Protein AF-A0A3D0DWK6-F1 (afdb_monomer_lite)

Radius of gyration: 46.33 Å; chains: 1; bounding box: 87×31×143 Å

pLDDT: mean 88.53, std 9.47, range [39.94, 98.12]

Sequence (223 aa):
MPRLQRYDFMMQVPVVVDGKTRYHLVLGIHVGILQRLVQRQQFPATWSVNVTDRNGRIAARSRDPGHYVGMLLREQTRRRLAATTRNFFFDSKTLEGVPVRTLASTVPNSQWRVLISIPNAEVRRVPLEAAALLAAMMALLLVLAVAVGRWFARRAVAPVEYLGRCADRLADGEEIPYRPYGLEEVDTVAWRMVEASKQIRRSKRELEHRVNEAILATEQAQG

Structure (mmCIF, N/CA/C/O backbone):
data_AF-A0A3D0DWK6-F1
#
_entry.id   AF-A0A3D0DWK6-F1
#
loop_
_atom_site.group_PDB
_atom_site.id
_atom_site.type_symbol
_atom_site.label_atom_id
_atom_site.label_alt_id
_atom_site.label_comp_id
_atom_site.label_asym_id
_atom_site.label_entity_id
_atom_site.label_seq_id
_atom_site.pdbx_PDB_ins_code
_atom_site.Cartn_x
_atom_site.Cartn_y
_atom_site.Cartn_z
_atom_site.occupancy
_atom_site.B_iso_or_equiv
_atom_site.auth_seq_id
_atom_site.auth_comp_id
_atom_site.auth_asym_id
_atom_site.auth_atom_id
_atom_site.pdbx_PDB_model_num
ATOM 1 N N . MET A 1 1 ? -2.588 6.248 -42.790 1.00 39.94 1 MET A N 1
ATOM 2 C CA . MET A 1 1 ? -2.225 5.080 -41.954 1.00 39.94 1 MET A CA 1
ATOM 3 C C . MET A 1 1 ? -1.232 5.563 -40.901 1.00 39.94 1 MET A C 1
ATOM 5 O O . MET A 1 1 ? -0.191 6.069 -41.312 1.00 39.94 1 MET A O 1
ATOM 9 N N . PRO A 1 2 ? -1.520 5.521 -39.588 1.00 45.25 2 PRO A N 1
ATOM 10 C CA . PRO A 1 2 ? -0.525 5.925 -38.600 1.00 45.25 2 PRO A CA 1
ATOM 11 C C . PRO A 1 2 ? 0.644 4.930 -38.637 1.00 45.25 2 PRO A C 1
ATOM 13 O O . PRO A 1 2 ? 0.430 3.719 -38.664 1.00 45.25 2 PRO A O 1
ATOM 16 N N . ARG A 1 3 ? 1.885 5.432 -38.688 1.00 48.03 3 ARG A N 1
ATOM 17 C CA . ARG A 1 3 ? 3.092 4.597 -38.591 1.00 48.03 3 ARG A CA 1
ATOM 18 C C . ARG A 1 3 ? 3.057 3.879 -37.242 1.00 48.03 3 ARG A C 1
ATOM 20 O O . ARG A 1 3 ? 3.238 4.521 -36.212 1.00 48.03 3 ARG A O 1
ATOM 27 N N . LEU A 1 4 ? 2.857 2.562 -37.251 1.00 57.31 4 LEU A N 1
ATOM 28 C CA . LEU A 1 4 ? 3.183 1.703 -36.114 1.00 57.31 4 LEU A CA 1
ATOM 29 C C . LEU A 1 4 ? 4.682 1.874 -35.844 1.00 57.31 4 LEU A C 1
ATOM 31 O O . LEU A 1 4 ? 5.516 1.322 -36.560 1.00 57.31 4 LEU A O 1
ATOM 35 N N . GLN A 1 5 ? 5.030 2.720 -34.873 1.00 68.50 5 GLN A N 1
ATOM 36 C CA . GLN A 1 5 ? 6.413 2.876 -34.443 1.00 68.50 5 GLN A CA 1
ATOM 37 C C . GLN A 1 5 ? 6.862 1.559 -33.824 1.00 68.50 5 GLN A C 1
ATOM 39 O O . GLN A 1 5 ? 6.373 1.136 -32.777 1.00 68.50 5 GLN A O 1
ATOM 44 N N . ARG A 1 6 ? 7.780 0.894 -34.520 1.00 80.12 6 ARG A N 1
ATOM 45 C CA . ARG A 1 6 ? 8.422 -0.323 -34.052 1.00 80.12 6 ARG A CA 1
ATOM 46 C C . ARG A 1 6 ? 9.626 0.068 -33.206 1.00 80.12 6 ARG A C 1
ATOM 48 O O . ARG A 1 6 ? 10.498 0.796 -33.672 1.00 80.12 6 ARG A O 1
ATOM 55 N N . TYR A 1 7 ? 9.645 -0.404 -31.967 1.00 88.25 7 TYR A N 1
ATOM 56 C CA . TYR A 1 7 ? 10.760 -0.199 -31.055 1.00 88.25 7 TYR A CA 1
ATOM 57 C C . TYR A 1 7 ? 11.560 -1.492 -30.950 1.00 88.25 7 TYR A C 1
ATOM 59 O O . TYR A 1 7 ? 11.020 -2.555 -30.634 1.00 88.25 7 TYR A O 1
ATOM 67 N N . ASP A 1 8 ? 12.858 -1.386 -31.185 1.00 91.31 8 ASP A N 1
ATOM 68 C CA . ASP A 1 8 ? 13.805 -2.480 -31.043 1.00 91.31 8 ASP A CA 1
ATOM 69 C C . ASP A 1 8 ? 14.923 -2.036 -30.087 1.00 91.31 8 ASP A C 1
ATOM 71 O O . ASP A 1 8 ? 15.235 -0.848 -29.975 1.00 91.31 8 ASP A O 1
ATOM 75 N N . PHE A 1 9 ? 15.521 -2.987 -29.378 1.00 91.00 9 PHE A N 1
ATOM 76 C CA . PHE A 1 9 ? 16.763 -2.778 -28.641 1.00 91.00 9 PHE A CA 1
ATOM 77 C C . PHE A 1 9 ? 17.856 -3.655 -29.244 1.00 91.00 9 PHE A C 1
ATOM 79 O O . PHE A 1 9 ? 17.583 -4.736 -29.764 1.00 91.00 9 PHE A O 1
ATOM 86 N N . MET A 1 10 ? 19.097 -3.183 -29.196 1.00 91.25 10 MET A N 1
ATOM 87 C CA . MET A 1 10 ? 20.233 -3.894 -29.776 1.00 91.25 10 MET A CA 1
ATOM 88 C C . MET A 1 10 ? 21.056 -4.559 -28.680 1.00 91.25 10 MET A C 1
ATOM 90 O O . MET A 1 10 ? 21.359 -3.949 -27.653 1.00 91.25 10 MET A O 1
ATOM 94 N N . MET A 1 11 ? 21.435 -5.808 -28.920 1.00 89.25 11 MET A N 1
ATOM 95 C CA . MET A 1 11 ? 22.443 -6.523 -28.153 1.00 89.25 11 MET A CA 1
ATOM 96 C C . MET A 1 11 ? 23.698 -6.636 -29.012 1.00 89.25 11 MET A C 1
ATOM 98 O O . MET A 1 11 ? 23.629 -7.109 -30.143 1.00 89.25 11 MET A O 1
ATOM 102 N N . GLN A 1 12 ? 24.835 -6.194 -28.481 1.00 91.31 12 GLN A N 1
ATOM 103 C CA . GLN A 1 12 ? 26.119 -6.247 -29.169 1.00 91.31 12 GLN A CA 1
ATOM 104 C C . GLN A 1 12 ? 27.072 -7.150 -28.394 1.00 91.31 12 GLN A C 1
ATOM 106 O O . GLN A 1 12 ? 27.294 -6.942 -27.202 1.00 91.31 12 GLN A O 1
ATOM 111 N N . VAL A 1 13 ? 27.643 -8.136 -29.079 1.00 91.06 13 VAL A N 1
ATOM 112 C CA . VAL A 1 13 ? 28.602 -9.084 -28.512 1.00 91.06 13 VAL A CA 1
ATOM 113 C C . VAL A 1 13 ? 29.927 -8.938 -29.264 1.00 91.06 13 VAL A C 1
ATOM 115 O O . VAL A 1 13 ? 29.942 -9.069 -30.491 1.00 91.06 13 VAL A O 1
ATOM 118 N N . PRO A 1 14 ? 31.043 -8.615 -28.586 1.00 93.38 14 PRO A N 1
ATOM 119 C CA . PRO A 1 14 ? 32.351 -8.591 -29.229 1.00 93.38 14 PRO A CA 1
ATOM 120 C C . PRO A 1 14 ? 32.782 -10.012 -29.610 1.00 93.38 14 PRO A C 1
ATOM 122 O O . PRO A 1 14 ? 32.659 -10.939 -28.812 1.00 93.38 14 PRO A O 1
ATOM 125 N N . VAL A 1 15 ? 33.311 -10.174 -30.822 1.00 94.19 15 VAL A N 1
ATOM 126 C CA . VAL A 1 15 ? 33.899 -11.431 -31.295 1.00 94.19 15 VAL A CA 1
ATOM 127 C C . VAL A 1 15 ? 35.414 -11.296 -31.232 1.00 94.19 15 VAL A C 1
ATOM 129 O O . VAL A 1 15 ? 36.018 -10.475 -31.935 1.00 94.19 15 VAL A O 1
ATOM 132 N N . VAL A 1 16 ? 36.017 -12.095 -30.356 1.00 94.56 16 VAL A N 1
ATOM 133 C CA . VAL A 1 16 ? 37.461 -12.120 -30.118 1.00 94.56 16 VAL A CA 1
ATOM 134 C C . VAL A 1 16 ? 38.086 -13.211 -30.983 1.00 94.56 16 VAL A C 1
ATOM 136 O O . VAL A 1 16 ? 37.687 -14.368 -30.897 1.00 94.56 16 VAL A O 1
ATOM 139 N N . VAL A 1 17 ? 39.070 -12.840 -31.804 1.00 93.75 17 VAL A N 1
ATOM 140 C CA . VAL A 1 17 ? 39.875 -13.757 -32.625 1.00 93.75 17 VAL A CA 1
ATOM 141 C C . VAL A 1 17 ? 41.343 -13.468 -32.325 1.00 93.75 17 VAL A C 1
ATOM 143 O O . VAL A 1 17 ? 41.752 -12.307 -32.326 1.00 93.75 17 VAL A O 1
ATOM 146 N N . ASP A 1 18 ? 42.124 -14.501 -32.009 1.00 93.19 18 ASP A N 1
ATOM 147 C CA . ASP A 1 18 ? 43.538 -14.380 -31.610 1.00 93.19 18 ASP A CA 1
ATOM 148 C C . ASP A 1 18 ? 43.760 -13.424 -30.416 1.00 93.19 18 ASP A C 1
ATOM 150 O O . ASP A 1 18 ? 44.705 -12.636 -30.384 1.00 93.19 18 ASP A O 1
ATOM 154 N N . GLY A 1 19 ? 42.835 -13.421 -29.449 1.00 93.31 19 GLY A N 1
ATOM 155 C CA . GLY A 1 19 ? 42.893 -12.538 -28.275 1.00 93.31 19 GLY A CA 1
ATOM 156 C C . GLY A 1 19 ? 42.587 -11.058 -28.554 1.00 93.31 19 GLY A C 1
ATOM 157 O O . GLY A 1 19 ? 42.662 -10.244 -27.636 1.00 93.31 19 GLY A O 1
ATOM 158 N N . LYS A 1 20 ? 42.210 -10.688 -29.787 1.00 93.94 20 LYS A N 1
ATOM 159 C CA . LYS A 1 20 ? 41.845 -9.314 -30.170 1.00 93.94 20 LYS A CA 1
ATOM 160 C C . LYS A 1 20 ? 40.384 -9.236 -30.612 1.00 93.94 20 LYS A C 1
ATOM 162 O O . LYS A 1 20 ? 39.909 -10.079 -31.371 1.00 93.94 20 LYS A O 1
ATOM 167 N N . THR A 1 21 ? 39.661 -8.206 -30.172 1.00 92.81 21 THR A N 1
ATOM 168 C CA . THR A 1 21 ? 38.306 -7.923 -30.676 1.00 92.81 21 THR A CA 1
ATOM 169 C C . THR A 1 21 ? 38.404 -7.502 -32.137 1.00 92.81 21 THR A C 1
ATOM 171 O O . THR A 1 21 ? 38.902 -6.418 -32.432 1.00 92.81 21 THR A O 1
ATOM 174 N N . ARG A 1 22 ? 37.958 -8.368 -33.051 1.00 92.44 22 ARG A N 1
ATOM 175 C CA . ARG A 1 22 ? 38.048 -8.129 -34.501 1.00 92.44 22 ARG A CA 1
ATOM 176 C C . ARG A 1 22 ? 36.695 -7.764 -35.112 1.00 92.44 22 ARG A C 1
ATOM 178 O O . ARG A 1 22 ? 36.655 -7.033 -36.095 1.00 92.44 22 ARG A O 1
ATOM 185 N N . TYR A 1 23 ? 35.597 -8.222 -34.506 1.00 94.25 23 TYR A N 1
ATOM 186 C CA . TYR A 1 23 ? 34.239 -7.964 -34.986 1.00 94.25 23 TYR A CA 1
ATOM 187 C C . TYR A 1 23 ? 33.262 -7.719 -33.835 1.00 94.25 23 TYR A C 1
ATOM 189 O O . TYR A 1 23 ? 33.541 -8.016 -32.672 1.00 94.25 23 TYR A O 1
ATOM 197 N N . HIS A 1 24 ? 32.075 -7.232 -34.187 1.00 93.06 24 HIS A N 1
ATOM 198 C CA . HIS A 1 24 ? 30.928 -7.164 -33.295 1.00 93.06 24 HIS A CA 1
ATOM 199 C C . HIS A 1 24 ? 29.734 -7.857 -33.939 1.00 93.06 24 HIS A C 1
ATOM 201 O O . HIS A 1 24 ? 29.344 -7.517 -35.054 1.00 93.06 24 HIS A O 1
ATOM 207 N N . LEU A 1 25 ? 29.136 -8.800 -33.218 1.00 92.88 25 LEU A N 1
ATOM 208 C CA . LEU A 1 25 ? 27.843 -9.359 -33.575 1.00 92.88 25 LEU A CA 1
ATOM 209 C C . LEU A 1 25 ? 26.756 -8.464 -32.983 1.00 92.88 25 LEU A C 1
ATOM 211 O O . LEU A 1 25 ? 26.748 -8.223 -31.776 1.00 92.88 25 LEU A O 1
ATOM 215 N N . VAL A 1 26 ? 25.849 -7.971 -33.823 1.00 93.06 26 VAL A N 1
ATOM 216 C CA . VAL A 1 26 ? 24.730 -7.124 -33.398 1.00 93.06 26 VAL A CA 1
ATOM 217 C C . VAL A 1 26 ? 23.424 -7.850 -33.677 1.00 93.06 26 VAL A C 1
ATOM 219 O O . VAL A 1 26 ? 23.156 -8.251 -34.806 1.00 93.06 26 VAL A O 1
ATOM 222 N N . LEU A 1 27 ? 22.598 -7.991 -32.645 1.00 92.31 27 LEU A N 1
ATOM 223 C CA . LEU A 1 27 ? 21.261 -8.559 -32.730 1.00 92.31 27 LEU A CA 1
ATOM 224 C C . LEU A 1 27 ? 20.232 -7.495 -32.342 1.00 92.31 27 LEU A C 1
ATOM 226 O O . LEU A 1 27 ? 20.222 -7.015 -31.208 1.00 92.31 27 LEU A O 1
ATOM 230 N N . GLY A 1 28 ? 19.355 -7.137 -33.279 1.00 91.12 28 GLY A N 1
ATOM 231 C CA . GLY A 1 28 ? 18.188 -6.297 -33.012 1.00 91.12 28 GLY A CA 1
ATOM 232 C C . GLY A 1 28 ? 17.020 -7.140 -32.505 1.00 91.12 28 GLY A C 1
ATOM 233 O O . GLY A 1 28 ? 16.598 -8.083 -33.172 1.00 91.12 28 GLY A O 1
ATOM 234 N N . ILE A 1 29 ? 16.491 -6.808 -31.330 1.00 92.31 29 ILE A N 1
ATOM 235 C CA . ILE A 1 29 ? 15.402 -7.538 -30.677 1.00 92.31 29 ILE A CA 1
ATOM 236 C C . ILE A 1 29 ? 14.206 -6.605 -30.496 1.00 92.31 29 ILE A C 1
ATOM 238 O O . ILE A 1 29 ? 14.320 -5.519 -29.930 1.00 92.31 29 ILE A O 1
ATOM 242 N N . HIS A 1 30 ? 13.030 -7.061 -30.920 1.00 91.94 30 HIS A N 1
ATOM 243 C CA . HIS A 1 30 ? 11.793 -6.302 -30.769 1.00 91.94 30 HIS A CA 1
ATOM 244 C C . HIS A 1 30 ? 11.348 -6.215 -29.306 1.00 91.94 30 HIS A C 1
ATOM 246 O O . HIS A 1 30 ? 11.219 -7.243 -28.631 1.00 91.94 30 HIS A O 1
ATOM 252 N N . VAL A 1 31 ? 11.009 -5.009 -28.826 1.00 91.19 31 VAL A N 1
ATOM 253 C CA . VAL A 1 31 ? 10.598 -4.797 -27.420 1.00 91.19 31 VAL A CA 1
ATOM 254 C C . VAL A 1 31 ? 9.333 -5.570 -27.038 1.00 91.19 31 VAL A C 1
ATOM 256 O O . VAL A 1 31 ? 9.098 -5.846 -25.863 1.00 91.19 31 VAL A O 1
ATOM 259 N N . GLY A 1 32 ? 8.542 -6.007 -28.022 1.00 91.12 32 GLY A N 1
ATOM 260 C CA . GLY A 1 32 ? 7.364 -6.846 -27.800 1.00 91.12 32 GLY A CA 1
ATOM 261 C C . GLY A 1 32 ? 7.653 -8.152 -27.048 1.00 91.12 32 GLY A C 1
ATOM 262 O O . GLY A 1 32 ? 6.743 -8.700 -26.428 1.00 91.12 32 GLY A O 1
ATOM 263 N N . ILE A 1 33 ? 8.901 -8.643 -27.035 1.00 92.31 33 ILE A N 1
ATOM 264 C CA . ILE A 1 33 ? 9.281 -9.778 -26.179 1.00 92.31 33 ILE A CA 1
ATOM 265 C C . ILE A 1 33 ? 9.138 -9.445 -24.686 1.00 92.31 33 ILE A C 1
ATOM 267 O O . ILE A 1 33 ? 8.613 -10.252 -23.921 1.00 92.31 33 ILE A O 1
ATOM 271 N N . LEU A 1 34 ? 9.518 -8.228 -24.291 1.00 93.31 34 LEU A N 1
ATOM 272 C CA . LEU A 1 34 ? 9.404 -7.731 -22.922 1.00 93.31 34 LEU A CA 1
ATOM 273 C C . LEU A 1 34 ? 7.954 -7.408 -22.577 1.00 93.31 34 LEU A C 1
ATOM 275 O O . LEU A 1 34 ? 7.510 -7.682 -21.467 1.00 93.31 34 LEU A O 1
ATOM 279 N N . GLN A 1 35 ? 7.193 -6.893 -23.544 1.00 94.00 35 GLN A N 1
ATOM 280 C CA . GLN A 1 35 ? 5.766 -6.638 -23.368 1.00 94.00 35 GLN A CA 1
ATOM 281 C C . GLN A 1 35 ? 5.007 -7.917 -22.989 1.00 94.00 35 GLN A C 1
ATOM 283 O O . GLN A 1 35 ? 4.231 -7.911 -22.034 1.00 94.00 35 GLN A O 1
ATOM 288 N N . ARG A 1 36 ? 5.290 -9.034 -23.674 1.00 92.75 36 ARG A N 1
ATOM 289 C CA . ARG A 1 36 ? 4.712 -10.345 -23.333 1.00 92.75 36 ARG A CA 1
ATOM 290 C C . ARG A 1 36 ? 5.122 -10.814 -21.939 1.00 92.75 36 ARG A C 1
ATOM 292 O O . 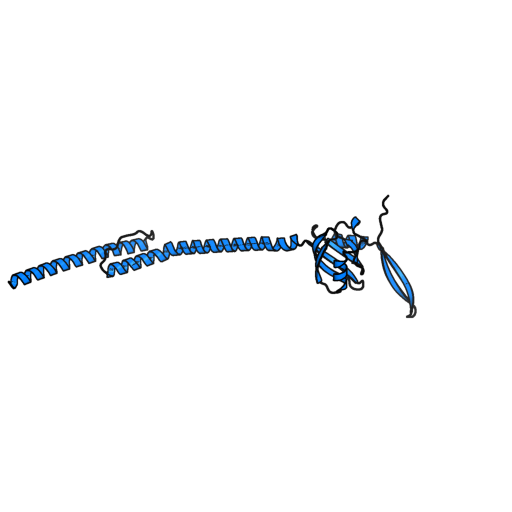ARG A 1 36 ? 4.298 -11.385 -21.233 1.00 92.75 36 ARG A O 1
ATOM 299 N N . LEU A 1 37 ? 6.370 -10.572 -21.535 1.00 92.06 37 LEU A N 1
ATOM 300 C CA . LEU A 1 37 ? 6.840 -10.924 -20.194 1.00 92.06 37 LEU A CA 1
ATOM 301 C C . LEU A 1 37 ? 6.070 -10.155 -19.115 1.00 92.06 37 LEU A C 1
ATOM 303 O O . LEU A 1 37 ? 5.602 -10.768 -18.161 1.00 92.06 37 LEU A O 1
ATOM 307 N N . VAL A 1 38 ? 5.895 -8.841 -19.290 1.00 93.19 38 VAL A N 1
ATOM 308 C CA . VAL A 1 38 ? 5.138 -7.993 -18.355 1.00 93.19 38 VAL A CA 1
ATOM 309 C C . VAL A 1 38 ? 3.672 -8.425 -18.278 1.00 93.19 38 VAL A C 1
ATOM 311 O O . VAL A 1 38 ? 3.122 -8.515 -17.185 1.00 93.19 38 VAL A O 1
ATOM 314 N N . GLN A 1 39 ? 3.046 -8.749 -19.413 1.00 91.06 39 GLN A N 1
ATOM 315 C CA . GLN A 1 39 ? 1.648 -9.199 -19.460 1.00 91.06 39 GLN A CA 1
ATOM 316 C C . GLN A 1 39 ? 1.419 -10.544 -18.755 1.00 91.06 39 GLN A C 1
ATOM 318 O O . GLN A 1 39 ? 0.365 -10.750 -18.160 1.00 91.06 39 GLN A O 1
ATOM 323 N N . ARG A 1 40 ? 2.406 -11.449 -18.774 1.00 93.12 40 ARG A N 1
ATOM 324 C CA . ARG A 1 40 ? 2.311 -12.766 -18.121 1.00 93.12 40 ARG A CA 1
ATOM 325 C C . ARG A 1 40 ? 2.325 -12.714 -16.595 1.00 93.12 40 ARG A C 1
ATOM 327 O O . ARG A 1 40 ? 1.908 -13.683 -15.980 1.00 93.12 40 ARG A O 1
ATOM 334 N N . GLN A 1 41 ? 2.791 -11.622 -15.990 1.00 89.00 41 GLN A N 1
ATOM 335 C CA . GLN A 1 41 ? 2.882 -11.517 -14.529 1.00 89.00 41 GLN A CA 1
ATOM 336 C C . GLN A 1 41 ? 1.522 -11.313 -13.840 1.00 89.00 41 GLN A C 1
ATOM 338 O O . GLN A 1 41 ? 1.457 -11.417 -12.623 1.00 89.00 41 GLN A O 1
ATOM 343 N N . GLN A 1 42 ? 0.453 -11.015 -14.596 1.00 86.69 42 GLN A N 1
ATOM 344 C CA . GLN A 1 42 ? -0.924 -10.895 -14.085 1.00 86.69 42 GLN A CA 1
ATOM 345 C C . GLN A 1 42 ? -1.064 -10.016 -12.824 1.00 86.69 42 GLN A C 1
ATOM 347 O O . GLN A 1 42 ? -1.799 -10.339 -11.895 1.00 86.69 42 GLN A O 1
ATOM 352 N N . PHE A 1 43 ? -0.364 -8.878 -12.788 1.00 88.94 43 PHE A N 1
ATOM 353 C CA . PHE A 1 43 ? -0.548 -7.895 -11.719 1.00 88.94 43 PHE A CA 1
ATOM 354 C C . PHE A 1 43 ? -1.984 -7.345 -11.704 1.00 88.94 43 PHE A C 1
ATOM 356 O O . PHE A 1 43 ? -2.620 -7.290 -12.764 1.00 88.94 43 PHE A O 1
ATOM 363 N N . PRO A 1 44 ? -2.480 -6.873 -10.543 1.00 90.44 44 PRO A N 1
ATOM 364 C CA . PRO A 1 44 ? -3.761 -6.180 -10.469 1.00 90.44 44 PRO A CA 1
ATOM 365 C C . PRO A 1 44 ? -3.863 -5.069 -11.522 1.00 90.44 44 PRO A C 1
ATOM 367 O O . PRO A 1 44 ? -2.900 -4.340 -11.760 1.00 90.44 44 PRO A O 1
ATOM 370 N N . ALA A 1 45 ? -5.037 -4.903 -12.139 1.00 87.88 45 ALA A N 1
ATOM 371 C CA . ALA A 1 45 ? -5.246 -3.918 -13.211 1.00 87.88 45 ALA A CA 1
ATOM 372 C C . ALA A 1 45 ? -5.030 -2.456 -12.758 1.00 87.88 45 ALA A C 1
ATOM 374 O O . ALA A 1 45 ? -4.825 -1.553 -13.575 1.00 87.88 45 ALA A O 1
ATOM 375 N N . THR A 1 46 ? -5.085 -2.226 -11.445 1.00 89.44 46 THR A N 1
ATOM 376 C CA . THR A 1 46 ? -4.795 -0.958 -10.770 1.00 89.44 46 THR A CA 1
ATOM 377 C C . THR A 1 46 ? -3.295 -0.650 -10.714 1.00 89.44 46 THR A C 1
ATOM 379 O O . THR A 1 46 ? -2.920 0.516 -10.584 1.00 89.44 46 THR A O 1
ATOM 382 N N . TRP A 1 47 ? -2.424 -1.654 -10.850 1.00 93.06 47 TRP A N 1
ATOM 383 C CA . TRP A 1 47 ? -0.972 -1.504 -10.776 1.00 93.06 47 TRP A CA 1
ATOM 384 C C . TRP A 1 47 ? -0.378 -1.185 -12.150 1.00 93.06 47 TRP A C 1
ATOM 386 O O . TRP A 1 47 ? -0.825 -1.669 -13.192 1.00 93.06 47 TRP A O 1
ATOM 396 N N . SER A 1 48 ? 0.694 -0.394 -12.165 1.00 93.81 48 SER A N 1
ATOM 397 C CA . SER A 1 48 ? 1.474 -0.138 -13.380 1.00 93.81 48 SER A CA 1
ATOM 398 C C . SER A 1 48 ? 2.871 -0.719 -13.240 1.00 93.81 48 SER A C 1
ATOM 400 O O . SER A 1 48 ? 3.629 -0.333 -12.353 1.00 93.81 48 SER A O 1
ATOM 402 N N . VAL A 1 49 ? 3.231 -1.614 -14.156 1.00 96.31 49 VAL A N 1
ATOM 403 C CA . VAL A 1 49 ? 4.579 -2.165 -14.275 1.00 96.31 49 VAL A CA 1
ATOM 404 C C . VAL A 1 49 ? 5.236 -1.596 -15.515 1.00 96.31 49 VAL A C 1
ATOM 406 O O . VAL A 1 49 ? 4.634 -1.600 -16.586 1.00 96.31 49 VAL A O 1
ATOM 409 N N . ASN A 1 50 ? 6.461 -1.101 -15.374 1.00 96.25 50 ASN A N 1
ATOM 410 C CA . ASN A 1 50 ? 7.253 -0.549 -16.466 1.00 96.25 50 ASN A CA 1
ATOM 411 C C . ASN A 1 50 ? 8.626 -1.217 -16.489 1.00 96.25 50 ASN A C 1
ATOM 413 O O . ASN A 1 50 ? 9.268 -1.349 -15.451 1.00 96.25 50 ASN A O 1
ATOM 417 N N . VAL A 1 51 ? 9.098 -1.570 -17.679 1.00 96.88 51 VAL A N 1
ATOM 418 C CA . VAL A 1 51 ? 10.500 -1.901 -17.938 1.00 96.88 51 VAL A CA 1
ATOM 419 C C . VAL A 1 51 ? 11.086 -0.747 -18.729 1.00 96.88 51 VAL A C 1
ATOM 421 O O . VAL A 1 51 ? 10.524 -0.369 -19.760 1.00 96.88 51 VAL A O 1
ATOM 424 N N . THR A 1 52 ? 12.190 -0.175 -18.262 1.00 97.19 52 THR A N 1
ATOM 425 C CA . THR A 1 52 ? 12.844 0.953 -18.928 1.00 97.19 52 THR A CA 1
ATOM 426 C C . THR A 1 52 ? 14.305 0.680 -19.212 1.00 97.19 52 THR A C 1
ATOM 428 O O . THR A 1 52 ? 14.970 -0.031 -18.459 1.00 97.19 52 THR A O 1
ATOM 431 N N . ASP A 1 53 ? 14.822 1.318 -20.257 1.00 95.00 53 ASP A N 1
ATOM 432 C CA . ASP A 1 53 ? 16.259 1.382 -20.493 1.00 95.00 53 ASP A CA 1
ATOM 433 C C . ASP A 1 53 ? 16.981 2.213 -19.408 1.00 95.00 53 ASP A C 1
ATOM 435 O O . ASP A 1 53 ? 16.365 2.766 -18.485 1.00 95.00 53 ASP A O 1
ATOM 439 N N . ARG A 1 54 ? 18.307 2.329 -19.541 1.00 92.62 54 ARG A N 1
ATOM 440 C CA . ARG A 1 54 ? 19.168 3.103 -18.627 1.00 92.62 54 ARG A CA 1
ATOM 441 C C . ARG A 1 54 ? 18.856 4.607 -18.579 1.00 92.62 54 ARG A C 1
ATOM 443 O O . ARG A 1 54 ? 19.204 5.265 -17.607 1.00 92.62 54 ARG A O 1
ATOM 450 N N . ASN A 1 55 ? 18.194 5.145 -19.604 1.00 93.75 55 ASN A N 1
ATOM 451 C CA . ASN A 1 55 ? 17.823 6.558 -19.716 1.00 93.75 55 ASN A CA 1
ATOM 452 C C . ASN A 1 55 ? 16.394 6.828 -19.211 1.00 93.75 55 ASN A C 1
ATOM 454 O O . ASN A 1 55 ? 15.931 7.974 -19.204 1.00 93.75 55 ASN A O 1
ATOM 458 N N . GLY A 1 56 ? 15.682 5.779 -18.788 1.00 95.62 56 GLY A N 1
ATOM 459 C CA . GLY A 1 56 ? 14.294 5.853 -18.359 1.00 95.62 56 GLY A CA 1
ATOM 460 C C . GLY A 1 56 ? 13.300 5.908 -19.517 1.00 95.62 56 GLY A C 1
ATOM 461 O O . GLY A 1 56 ? 12.194 6.411 -19.320 1.00 95.62 56 GLY A O 1
ATOM 462 N N . ARG A 1 57 ? 13.662 5.430 -20.715 1.00 96.50 57 ARG A N 1
ATOM 463 C CA . ARG A 1 57 ? 12.718 5.232 -21.823 1.00 96.50 57 ARG A CA 1
ATOM 464 C C . ARG A 1 57 ? 11.996 3.902 -21.649 1.00 96.50 57 ARG A C 1
ATOM 466 O O . ARG A 1 57 ? 12.623 2.876 -21.400 1.00 96.50 57 ARG A O 1
ATOM 473 N N . ILE A 1 58 ? 10.675 3.919 -21.768 1.00 97.00 58 ILE A N 1
ATOM 474 C CA . ILE A 1 58 ? 9.821 2.753 -21.544 1.00 97.00 58 ILE A CA 1
ATOM 475 C C . ILE A 1 58 ? 9.987 1.766 -22.699 1.00 97.00 58 ILE A C 1
ATOM 477 O O . ILE A 1 58 ? 9.646 2.075 -23.837 1.00 97.00 58 ILE A O 1
ATOM 481 N N . ALA A 1 59 ? 10.476 0.569 -22.391 1.00 96.19 59 ALA A N 1
ATOM 482 C CA . ALA A 1 59 ? 10.582 -0.546 -23.326 1.00 96.19 59 ALA A CA 1
ATOM 483 C C . ALA A 1 59 ? 9.339 -1.450 -23.279 1.00 96.19 59 ALA A C 1
ATOM 485 O O . ALA A 1 59 ? 8.908 -1.961 -24.306 1.00 96.19 59 ALA A O 1
ATOM 486 N N . ALA A 1 60 ? 8.741 -1.631 -22.099 1.00 95.69 60 ALA A N 1
ATOM 487 C CA . ALA A 1 60 ? 7.499 -2.383 -21.926 1.00 95.69 60 ALA A CA 1
ATOM 488 C C . ALA A 1 60 ? 6.681 -1.827 -20.762 1.00 95.69 60 ALA A C 1
ATOM 490 O O . ALA A 1 60 ? 7.243 -1.285 -19.805 1.00 95.69 60 ALA A O 1
ATOM 491 N N . ARG A 1 61 ? 5.356 -1.977 -20.829 1.00 94.31 61 ARG A N 1
ATOM 492 C CA . ARG A 1 61 ? 4.444 -1.455 -19.808 1.00 94.31 61 ARG A CA 1
ATOM 493 C C . ARG A 1 61 ? 3.177 -2.295 -19.690 1.00 94.31 61 ARG A C 1
ATOM 495 O O . ARG A 1 61 ? 2.603 -2.680 -20.700 1.00 94.31 61 ARG A O 1
ATOM 502 N N . SER A 1 62 ? 2.698 -2.549 -18.474 1.00 94.00 62 SER A N 1
ATOM 503 C CA . SER A 1 62 ? 1.470 -3.335 -18.265 1.00 94.00 62 SER A CA 1
ATOM 504 C C . SER A 1 62 ? 0.205 -2.611 -18.738 1.00 94.00 62 SER A C 1
ATOM 506 O O . SER A 1 62 ? -0.700 -3.248 -19.266 1.00 94.00 62 SER A O 1
ATOM 508 N N . ARG A 1 63 ? 0.156 -1.285 -18.573 1.00 90.81 63 ARG A N 1
ATOM 509 C CA . ARG A 1 63 ? -1.020 -0.441 -18.818 1.00 90.81 63 ARG A CA 1
ATOM 510 C C . ARG A 1 63 ? -0.800 0.533 -19.974 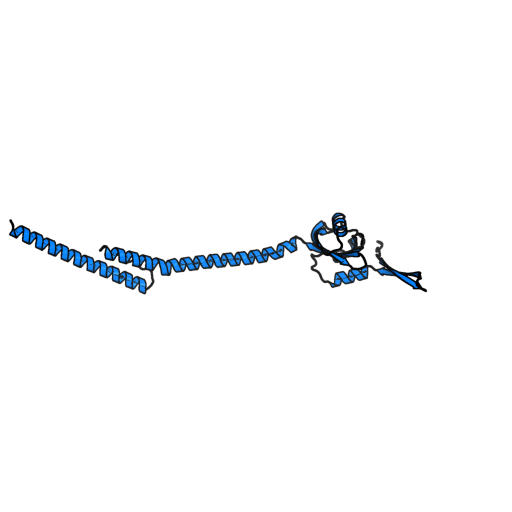1.00 90.81 63 ARG A C 1
ATOM 512 O O . ARG A 1 63 ? 0.199 1.248 -19.983 1.00 90.81 63 ARG A O 1
ATOM 519 N N . ASP A 1 64 ? -1.739 0.570 -20.915 1.00 89.75 64 ASP A N 1
ATOM 520 C CA . ASP A 1 64 ? -1.729 1.444 -22.097 1.00 89.75 64 ASP A CA 1
ATOM 521 C C . ASP A 1 64 ? -0.390 1.451 -22.875 1.00 89.75 64 ASP A C 1
ATOM 523 O O . ASP A 1 64 ? 0.128 2.516 -23.229 1.00 89.75 64 ASP A O 1
ATOM 527 N N . PRO A 1 65 ? 0.212 0.275 -23.169 1.00 91.69 65 PRO A N 1
ATOM 528 C CA . PRO A 1 65 ? 1.537 0.203 -23.787 1.00 91.69 65 PRO A CA 1
ATOM 529 C C . PRO A 1 65 ? 1.604 0.896 -25.152 1.00 91.69 65 PRO A C 1
ATOM 531 O O . PRO A 1 65 ? 2.623 1.504 -25.464 1.00 91.69 65 PRO A O 1
ATOM 534 N N . GLY A 1 66 ? 0.521 0.869 -25.938 1.00 90.12 66 GLY A N 1
ATOM 535 C CA . GLY A 1 66 ? 0.470 1.517 -27.254 1.00 90.12 66 GLY A CA 1
ATOM 536 C C . GLY A 1 66 ? 0.659 3.037 -27.213 1.00 90.12 66 GLY A C 1
ATOM 537 O O . GLY A 1 66 ? 1.117 3.609 -28.196 1.00 90.12 66 GLY A O 1
ATOM 538 N N . HIS A 1 67 ? 0.357 3.678 -26.079 1.00 90.75 67 HIS A N 1
ATOM 539 C CA . HIS A 1 67 ? 0.524 5.121 -25.903 1.00 90.75 67 HIS A CA 1
ATOM 540 C C . HIS A 1 67 ? 1.867 5.492 -25.272 1.00 90.75 67 HIS A C 1
ATOM 542 O O . HIS A 1 67 ? 2.383 6.567 -25.552 1.00 90.75 67 HIS A O 1
ATOM 548 N N . TYR A 1 68 ? 2.432 4.634 -24.416 1.00 92.88 68 TYR A N 1
ATOM 549 C CA . TYR A 1 68 ? 3.557 5.013 -23.553 1.00 92.88 68 TYR A CA 1
ATOM 550 C C . TYR A 1 68 ? 4.880 4.304 -23.852 1.00 92.88 68 TYR A C 1
ATOM 552 O O . TYR A 1 68 ? 5.927 4.782 -23.409 1.00 92.88 68 TYR A O 1
ATOM 560 N N . VAL A 1 69 ? 4.882 3.183 -24.581 1.00 94.31 69 VAL A N 1
ATOM 561 C CA . VAL A 1 69 ? 6.140 2.550 -25.006 1.00 94.31 69 VAL A CA 1
ATOM 562 C C . VAL A 1 69 ? 6.904 3.517 -25.912 1.00 94.31 69 VAL A C 1
ATOM 564 O O . VAL A 1 69 ? 6.341 4.151 -26.799 1.00 94.31 69 VAL A O 1
ATOM 567 N N . GLY A 1 70 ? 8.196 3.669 -25.636 1.00 93.25 70 GLY A N 1
ATOM 568 C CA . GLY A 1 70 ? 9.060 4.658 -26.262 1.00 93.25 70 GLY A CA 1
ATOM 569 C C . GLY A 1 70 ? 9.075 6.018 -25.568 1.00 93.25 70 GLY A C 1
ATOM 570 O O . GLY A 1 70 ? 9.977 6.798 -25.849 1.00 93.25 70 GLY A O 1
ATOM 571 N N . MET A 1 71 ? 8.172 6.328 -24.636 1.00 95.25 71 MET A N 1
ATOM 572 C CA . MET A 1 71 ? 8.221 7.598 -23.901 1.00 95.25 71 MET A CA 1
ATOM 573 C C . MET A 1 71 ? 9.226 7.558 -22.748 1.00 95.25 71 MET A C 1
ATOM 575 O O . MET A 1 71 ? 9.573 6.497 -22.230 1.00 95.25 71 MET A O 1
ATOM 579 N N . LEU A 1 72 ? 9.696 8.733 -22.326 1.00 96.69 72 LEU A N 1
ATOM 580 C CA . LEU A 1 72 ? 10.499 8.872 -21.113 1.00 96.69 72 LEU A CA 1
ATOM 581 C C . LEU A 1 72 ? 9.601 8.885 -19.873 1.00 96.69 72 LEU A C 1
ATOM 583 O O . LEU A 1 72 ? 8.530 9.494 -19.865 1.00 96.69 72 LEU A O 1
ATOM 587 N N . LEU A 1 73 ? 10.081 8.278 -18.789 1.00 96.62 73 LEU A N 1
ATOM 588 C CA . LEU A 1 73 ? 9.519 8.504 -17.462 1.00 96.62 73 LEU A CA 1
ATOM 589 C C . LEU A 1 73 ? 9.576 9.996 -17.098 1.00 96.62 73 LEU A C 1
ATOM 591 O O . LEU A 1 73 ? 10.464 10.735 -17.543 1.00 96.62 73 LEU A O 1
ATOM 595 N N . ARG A 1 74 ? 8.664 10.421 -16.210 1.00 95.75 74 ARG A N 1
ATOM 596 C CA . ARG A 1 74 ? 8.672 11.778 -15.643 1.00 95.75 74 ARG A CA 1
ATOM 597 C C . ARG A 1 74 ? 10.066 12.103 -15.109 1.00 95.75 74 ARG A C 1
ATOM 599 O O . ARG A 1 74 ? 10.725 11.255 -14.505 1.00 95.75 74 ARG A O 1
ATOM 606 N N . GLU A 1 75 ? 10.503 13.339 -15.308 1.00 95.69 75 GLU A N 1
ATOM 607 C CA . GLU A 1 75 ? 11.854 13.771 -14.948 1.00 95.69 75 GLU A CA 1
ATOM 608 C C . GLU A 1 75 ? 12.190 13.498 -13.474 1.00 95.69 75 GLU A C 1
ATOM 610 O O . GLU A 1 75 ? 13.243 12.941 -13.175 1.00 95.69 75 GLU A O 1
ATOM 615 N N . GLN A 1 76 ? 11.257 13.789 -12.564 1.00 94.75 76 GLN A N 1
ATOM 616 C CA . GLN A 1 76 ? 11.416 13.513 -11.136 1.00 94.75 76 GLN A CA 1
ATOM 617 C C . GLN A 1 76 ? 11.699 12.027 -10.855 1.00 94.75 76 GLN A C 1
ATOM 619 O O . GLN A 1 76 ? 12.569 11.705 -10.047 1.00 94.75 76 GLN A O 1
ATOM 624 N N . THR A 1 77 ? 11.007 11.115 -11.545 1.00 95.88 77 THR A N 1
ATOM 625 C CA . THR A 1 77 ? 11.238 9.670 -11.426 1.00 95.88 77 THR A CA 1
ATOM 626 C C . THR A 1 77 ? 12.623 9.301 -11.948 1.00 95.88 77 THR A C 1
ATOM 628 O O . THR A 1 77 ? 13.350 8.581 -11.272 1.00 95.88 77 THR A O 1
ATOM 631 N N . ARG A 1 78 ? 13.036 9.843 -13.102 1.00 96.38 78 ARG A N 1
ATOM 632 C CA . ARG A 1 78 ? 14.375 9.592 -13.665 1.00 96.38 78 ARG A CA 1
ATOM 633 C C . ARG A 1 78 ? 15.491 10.059 -12.730 1.00 96.38 78 ARG A C 1
ATOM 635 O O . ARG A 1 78 ? 16.426 9.301 -12.497 1.00 96.38 78 ARG A O 1
ATOM 642 N N . ARG A 1 79 ? 15.359 11.246 -12.124 1.00 95.25 79 ARG A N 1
ATOM 643 C CA . ARG A 1 79 ? 16.320 11.758 -11.128 1.00 95.25 79 ARG A CA 1
ATOM 644 C C . ARG A 1 79 ? 16.441 10.826 -9.916 1.00 95.25 79 ARG A C 1
ATOM 646 O O . ARG A 1 79 ? 17.549 10.536 -9.482 1.00 95.25 79 ARG A O 1
ATOM 653 N N . ARG A 1 80 ? 15.320 10.299 -9.405 1.00 94.44 80 ARG A N 1
ATOM 654 C CA . ARG A 1 80 ? 15.332 9.320 -8.300 1.00 94.44 80 ARG A CA 1
ATOM 655 C C . ARG A 1 80 ? 16.011 8.009 -8.695 1.00 94.44 80 ARG A C 1
ATOM 657 O O . ARG A 1 80 ? 16.793 7.481 -7.915 1.00 94.44 80 ARG A O 1
ATOM 664 N N . LEU A 1 81 ? 15.742 7.494 -9.897 1.00 94.62 81 LEU A N 1
ATOM 665 C CA . LEU A 1 81 ? 16.398 6.281 -10.395 1.00 94.62 81 LEU A CA 1
ATOM 666 C C . LEU A 1 81 ? 17.910 6.488 -10.565 1.00 94.62 81 LEU A C 1
ATOM 668 O O . LEU A 1 81 ? 18.685 5.600 -10.226 1.00 94.62 81 LEU A O 1
ATOM 672 N N . ALA A 1 82 ? 18.347 7.658 -11.029 1.00 93.00 82 ALA A N 1
ATOM 673 C CA . ALA A 1 82 ? 19.769 7.963 -11.183 1.00 93.00 82 ALA A CA 1
ATOM 674 C C . ALA A 1 82 ? 20.539 7.979 -9.846 1.00 93.00 82 ALA A C 1
ATOM 676 O O . ALA A 1 82 ? 21.733 7.701 -9.836 1.00 93.00 82 ALA A O 1
ATOM 677 N N . ALA A 1 83 ? 19.867 8.245 -8.720 1.00 92.00 83 ALA A N 1
ATOM 678 C CA . ALA A 1 83 ? 20.510 8.362 -7.410 1.00 92.00 83 ALA A CA 1
ATOM 679 C C . ALA A 1 83 ? 21.050 7.033 -6.852 1.00 92.00 83 ALA A C 1
ATOM 681 O O . ALA A 1 83 ? 21.967 7.029 -6.034 1.00 92.00 83 ALA A O 1
ATOM 682 N N . THR A 1 84 ? 20.481 5.891 -7.248 1.00 90.12 84 THR A N 1
ATOM 683 C CA . THR A 1 84 ? 20.954 4.584 -6.779 1.00 90.12 84 THR A CA 1
ATOM 684 C C . THR A 1 84 ? 20.573 3.455 -7.728 1.00 90.12 84 THR A C 1
ATOM 686 O O . THR A 1 84 ? 19.542 3.507 -8.400 1.00 90.12 84 THR A O 1
ATOM 689 N N . THR A 1 85 ? 21.397 2.410 -7.767 1.00 88.56 85 THR A N 1
ATOM 690 C CA . THR A 1 85 ? 21.132 1.153 -8.483 1.00 88.56 85 THR A CA 1
ATOM 691 C C . THR A 1 85 ? 20.531 0.070 -7.585 1.00 88.56 85 THR A C 1
ATOM 693 O O . THR A 1 85 ? 20.040 -0.931 -8.106 1.00 88.56 85 THR A O 1
ATOM 696 N N . ARG A 1 86 ? 20.536 0.256 -6.256 1.00 92.00 86 ARG A N 1
ATOM 697 C CA . ARG A 1 86 ? 19.899 -0.674 -5.310 1.00 92.00 86 ARG A CA 1
ATOM 698 C C . ARG A 1 86 ? 18.383 -0.672 -5.485 1.00 92.00 86 ARG A C 1
ATOM 700 O O . ARG A 1 86 ? 17.826 0.281 -6.020 1.00 92.00 86 ARG A O 1
ATOM 707 N N . ASN A 1 87 ? 17.718 -1.725 -5.015 1.00 94.56 87 ASN A N 1
ATOM 708 C CA . ASN A 1 87 ? 16.259 -1.753 -4.965 1.00 94.56 87 ASN A CA 1
ATOM 709 C C . ASN A 1 87 ? 15.767 -0.776 -3.891 1.00 94.56 87 ASN A C 1
ATOM 711 O O . ASN A 1 87 ? 16.294 -0.774 -2.778 1.00 94.56 87 ASN A O 1
ATOM 715 N N . PHE A 1 88 ? 14.769 0.048 -4.205 1.00 96.25 88 PHE A N 1
ATOM 716 C CA . PHE A 1 88 ? 14.208 0.999 -3.244 1.00 96.25 88 PHE A CA 1
ATOM 717 C C . PHE A 1 88 ? 12.759 1.359 -3.565 1.00 96.25 88 PHE A C 1
ATOM 719 O O . PHE A 1 88 ? 12.302 1.252 -4.706 1.00 96.25 88 PHE A O 1
ATOM 726 N N . PHE A 1 89 ? 12.057 1.827 -2.534 1.00 96.19 89 PHE A N 1
ATOM 727 C CA . PHE A 1 89 ? 10.712 2.375 -2.643 1.00 96.19 89 PHE A CA 1
ATOM 728 C C . PHE A 1 89 ? 10.742 3.901 -2.636 1.00 96.19 89 PHE A C 1
ATOM 730 O O . PHE A 1 89 ? 11.535 4.511 -1.920 1.00 96.19 89 PHE A O 1
ATOM 737 N N . PHE A 1 90 ? 9.842 4.524 -3.387 1.00 96.19 90 PHE A N 1
ATOM 738 C CA . PHE A 1 90 ? 9.657 5.973 -3.382 1.00 96.19 90 PHE A CA 1
ATOM 739 C C . PHE A 1 90 ? 8.245 6.350 -3.823 1.00 96.19 90 PHE A C 1
ATOM 741 O O . PHE A 1 90 ? 7.587 5.604 -4.547 1.00 96.19 90 PHE A O 1
ATOM 748 N N . ASP A 1 91 ? 7.794 7.531 -3.415 1.00 95.94 91 ASP A N 1
ATOM 749 C CA . ASP A 1 91 ? 6.533 8.088 -3.898 1.00 95.94 91 ASP A CA 1
ATOM 750 C C . ASP A 1 91 ? 6.738 8.770 -5.248 1.00 95.94 91 ASP A C 1
ATOM 752 O O . ASP A 1 91 ? 7.716 9.500 -5.470 1.00 95.94 91 ASP A O 1
ATOM 756 N N . SER A 1 92 ? 5.809 8.527 -6.166 1.00 95.81 92 SER A N 1
ATOM 757 C CA . SER A 1 92 ? 5.831 9.121 -7.494 1.00 95.81 92 SER A CA 1
ATOM 758 C C . SER A 1 92 ? 4.424 9.302 -8.057 1.00 95.81 92 SER A C 1
ATOM 760 O O . SER A 1 92 ? 3.417 9.062 -7.389 1.00 95.81 92 SER A O 1
ATOM 762 N N . LYS A 1 93 ? 4.355 9.781 -9.298 1.00 96.12 93 LYS A N 1
ATOM 763 C CA . LYS A 1 93 ? 3.122 9.811 -10.078 1.00 96.12 93 LYS A CA 1
ATOM 764 C C . LYS A 1 93 ? 3.334 9.027 -11.360 1.00 96.12 93 LYS A C 1
ATOM 766 O O . LYS A 1 93 ? 4.387 9.154 -11.994 1.00 96.12 93 LYS A O 1
ATOM 771 N N . THR A 1 94 ? 2.327 8.261 -11.767 1.00 93.75 94 THR A N 1
ATOM 772 C CA . THR A 1 94 ? 2.322 7.615 -13.086 1.00 93.75 94 THR A CA 1
ATOM 773 C C . THR A 1 94 ? 2.317 8.668 -14.202 1.00 93.75 94 THR A C 1
ATOM 775 O O . THR A 1 94 ? 2.206 9.868 -13.936 1.00 93.75 94 THR A O 1
ATOM 778 N N . LEU A 1 95 ? 2.448 8.265 -15.470 1.00 91.94 95 LEU A N 1
ATOM 779 C CA . LEU A 1 95 ? 2.369 9.206 -16.602 1.00 91.94 95 LEU A CA 1
ATOM 780 C C . LEU A 1 95 ? 0.982 9.867 -16.704 1.00 91.94 95 LEU A C 1
ATOM 782 O O . LEU A 1 95 ? 0.888 11.047 -17.028 1.00 91.94 95 LEU A O 1
ATOM 786 N N . GLU A 1 96 ? -0.049 9.154 -16.265 1.00 91.88 96 GLU A N 1
ATOM 787 C CA . GLU A 1 96 ? -1.443 9.575 -16.112 1.00 91.88 96 GLU A CA 1
ATOM 788 C C . GLU A 1 96 ? -1.669 10.505 -14.904 1.00 91.88 96 GLU A C 1
ATOM 790 O O . GLU A 1 96 ? -2.762 11.023 -14.714 1.00 91.88 96 GLU A O 1
ATOM 795 N N . GLY A 1 97 ? -0.652 10.722 -14.062 1.00 92.12 97 GLY A N 1
ATOM 796 C CA . GLY A 1 97 ? -0.739 11.609 -12.899 1.00 92.12 97 GLY A CA 1
ATOM 797 C C . GLY A 1 97 ? -1.265 10.954 -11.619 1.00 92.12 97 GLY A C 1
ATOM 798 O O . GLY A 1 97 ? -1.411 11.649 -10.613 1.00 92.12 97 GLY A O 1
ATOM 799 N N . VAL A 1 98 ? -1.487 9.636 -11.614 1.00 94.00 98 VAL A N 1
A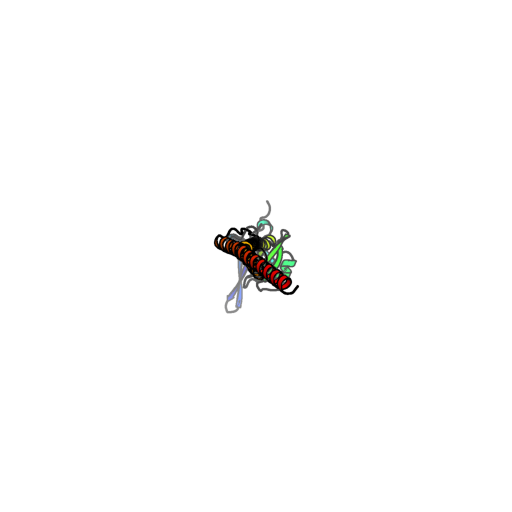TOM 800 C CA . VAL A 1 98 ? -1.981 8.901 -10.440 1.00 94.00 98 VAL A CA 1
ATOM 801 C C . VAL A 1 98 ? -0.884 8.824 -9.368 1.00 94.00 98 VAL A C 1
ATOM 803 O O . VAL A 1 98 ? 0.216 8.359 -9.683 1.00 94.00 98 VAL A O 1
ATOM 806 N N . PRO A 1 99 ? -1.139 9.254 -8.115 1.00 95.75 99 PRO A N 1
ATOM 807 C CA . PRO A 1 99 ? -0.195 9.100 -7.009 1.00 95.75 99 PRO A CA 1
ATOM 808 C C . PRO A 1 99 ? 0.024 7.627 -6.655 1.00 95.75 99 PRO A C 1
ATOM 810 O O . PRO A 1 99 ? -0.928 6.897 -6.362 1.00 95.75 99 PRO A O 1
ATOM 813 N N . VAL A 1 100 ? 1.283 7.202 -6.662 1.00 96.38 100 VAL A N 1
ATOM 814 C CA . VAL A 1 100 ? 1.681 5.805 -6.480 1.00 96.38 100 VAL A CA 1
ATOM 815 C C . VAL A 1 100 ? 2.890 5.682 -5.561 1.00 96.38 100 VAL A C 1
ATOM 817 O O . VAL A 1 100 ? 3.769 6.549 -5.539 1.00 96.38 100 VAL A O 1
ATOM 820 N N . ARG A 1 101 ? 2.974 4.542 -4.880 1.00 96.44 101 ARG A N 1
ATOM 821 C CA . ARG A 1 101 ? 4.199 4.038 -4.276 1.00 96.44 101 ARG A CA 1
ATOM 822 C C . ARG A 1 101 ? 4.879 3.139 -5.297 1.00 96.44 101 ARG A C 1
ATOM 824 O O . ARG A 1 101 ? 4.288 2.168 -5.764 1.00 96.44 101 ARG A O 1
ATOM 831 N N . THR A 1 102 ? 6.110 3.467 -5.661 1.00 97.00 102 THR A N 1
ATOM 832 C CA . THR A 1 102 ? 6.860 2.747 -6.689 1.00 97.00 102 THR A CA 1
ATOM 833 C C . THR A 1 102 ? 8.013 1.976 -6.066 1.00 97.00 102 THR A C 1
ATOM 835 O O . THR A 1 102 ? 8.824 2.550 -5.342 1.00 97.00 102 THR A O 1
ATOM 838 N N . LEU A 1 103 ? 8.108 0.687 -6.385 1.00 96.81 103 LEU A N 1
ATOM 839 C CA . LEU A 1 103 ? 9.303 -0.128 -6.206 1.00 96.81 103 LEU A CA 1
ATOM 840 C C . LEU A 1 103 ? 10.130 -0.064 -7.488 1.00 96.81 103 LEU A C 1
ATOM 842 O O . LEU A 1 103 ? 9.626 -0.405 -8.557 1.00 96.81 103 LEU A O 1
ATOM 846 N N . ALA A 1 104 ? 11.392 0.344 -7.384 1.00 97.38 104 ALA A N 1
ATOM 847 C CA . ALA A 1 104 ? 12.350 0.233 -8.476 1.00 97.38 104 ALA A CA 1
ATOM 848 C C . ALA A 1 104 ? 13.355 -0.881 -8.200 1.00 97.38 104 ALA A C 1
ATOM 850 O O . ALA A 1 104 ? 13.913 -0.965 -7.106 1.00 97.38 104 ALA A O 1
ATOM 851 N N . SER A 1 105 ? 13.619 -1.685 -9.226 1.00 96.38 105 SER A N 1
ATOM 852 C CA . SER A 1 105 ? 14.693 -2.670 -9.249 1.00 96.38 105 SER A CA 1
ATOM 853 C C . SER A 1 105 ? 15.548 -2.509 -10.500 1.00 96.38 105 SER A C 1
ATOM 855 O O . SER A 1 105 ? 15.059 -2.074 -11.545 1.00 96.38 105 SER A O 1
ATOM 857 N N . THR A 1 106 ? 16.834 -2.833 -10.391 1.00 95.88 106 THR A N 1
ATOM 858 C CA . THR A 1 106 ? 17.792 -2.735 -11.495 1.00 95.88 106 THR A CA 1
ATOM 859 C C . THR A 1 106 ? 18.087 -4.121 -12.054 1.00 95.88 106 THR A C 1
ATOM 861 O O . THR A 1 106 ? 18.453 -5.029 -11.314 1.00 95.88 106 THR A O 1
ATOM 864 N N . VAL A 1 107 ? 17.968 -4.272 -13.372 1.00 93.19 107 VAL A N 1
ATOM 865 C CA . VAL A 1 107 ? 18.346 -5.491 -14.088 1.00 93.19 107 VAL A CA 1
ATOM 866 C C . VAL A 1 107 ? 19.878 -5.563 -14.161 1.00 93.19 107 VAL A C 1
ATOM 868 O O . VAL A 1 107 ? 20.505 -4.609 -14.647 1.00 93.19 107 VAL A O 1
ATOM 871 N N . PRO A 1 108 ? 20.501 -6.674 -13.723 1.00 86.69 108 PRO A N 1
ATOM 872 C CA . PRO A 1 108 ? 21.945 -6.860 -13.818 1.00 86.69 108 PRO A CA 1
ATOM 873 C C . PRO A 1 108 ? 22.463 -6.669 -15.250 1.00 86.69 108 PRO A C 1
ATOM 875 O O . PRO A 1 108 ? 21.752 -6.929 -16.222 1.00 86.69 108 PRO A O 1
ATOM 878 N N . ASN A 1 109 ? 23.708 -6.211 -15.385 1.00 85.81 109 ASN A N 1
ATOM 879 C CA . ASN A 1 109 ? 24.465 -6.080 -16.644 1.00 85.81 109 ASN A CA 1
ATOM 880 C C . ASN A 1 109 ? 23.928 -5.077 -17.690 1.00 85.81 109 ASN A C 1
ATOM 882 O O . ASN A 1 109 ? 24.690 -4.629 -18.542 1.00 85.81 109 ASN A O 1
ATOM 886 N N . SER A 1 110 ? 22.657 -4.670 -17.632 1.00 88.69 110 SER A N 1
ATOM 887 C CA . SER A 1 110 ? 22.045 -3.748 -18.607 1.00 88.69 110 SER A CA 1
ATOM 888 C C . SER A 1 110 ? 21.798 -2.338 -18.059 1.00 88.69 110 SER A C 1
ATOM 890 O O . SER A 1 110 ? 21.676 -1.394 -18.846 1.00 88.69 110 SER A O 1
ATOM 892 N N . GLN A 1 111 ? 21.731 -2.195 -16.727 1.00 90.62 111 GLN A N 1
ATOM 893 C CA . GLN A 1 111 ? 21.259 -0.998 -16.009 1.00 90.62 111 GLN A CA 1
ATOM 894 C C . GLN A 1 111 ? 19.809 -0.606 -16.331 1.00 90.62 111 GLN A C 1
ATOM 896 O O . GLN A 1 111 ? 19.372 0.505 -16.025 1.00 90.62 111 GLN A O 1
ATOM 901 N N . TRP A 1 112 ? 19.050 -1.517 -16.938 1.00 95.25 112 TRP A N 1
ATOM 902 C CA . TRP A 1 112 ? 17.623 -1.330 -17.146 1.00 95.25 112 TRP A CA 1
ATOM 903 C C . TRP A 1 112 ? 16.897 -1.371 -15.808 1.00 95.25 112 TRP A C 1
ATOM 905 O O . TRP A 1 112 ? 17.379 -1.959 -14.838 1.00 95.25 112 TRP A O 1
ATOM 915 N N . ARG A 1 113 ? 15.733 -0.733 -15.742 1.00 97.00 113 ARG A N 1
ATOM 916 C CA . ARG A 1 113 ? 14.939 -0.652 -14.515 1.00 97.00 113 ARG A CA 1
ATOM 917 C C . ARG A 1 113 ? 13.609 -1.353 -14.708 1.00 97.00 113 ARG A C 1
ATOM 919 O O . ARG A 1 113 ? 12.970 -1.203 -15.744 1.00 97.00 113 ARG A O 1
ATOM 926 N N . VAL A 1 114 ? 13.177 -2.071 -13.681 1.00 96.75 114 VAL A N 1
ATOM 927 C CA . VAL A 1 114 ? 11.801 -2.544 -13.540 1.00 96.75 114 VAL A CA 1
ATOM 928 C C . VAL A 1 114 ? 11.151 -1.715 -12.444 1.00 96.75 114 VAL A C 1
ATOM 930 O O . VAL A 1 114 ? 11.670 -1.634 -11.332 1.00 96.75 114 VAL A O 1
ATOM 933 N N . LEU A 1 115 ? 10.044 -1.057 -12.773 1.00 97.25 115 LEU A N 1
ATOM 934 C CA . LEU A 1 115 ? 9.271 -0.238 -11.852 1.00 97.25 115 LEU A CA 1
ATOM 935 C C . LEU A 1 115 ? 7.905 -0.879 -11.656 1.00 97.25 115 LEU A C 1
ATOM 937 O O . LEU A 1 115 ? 7.186 -1.070 -12.634 1.00 97.25 115 LEU A O 1
ATOM 941 N N . ILE A 1 116 ? 7.534 -1.140 -10.409 1.00 96.62 116 ILE A N 1
ATOM 942 C CA . ILE A 1 116 ? 6.191 -1.579 -10.023 1.00 96.62 116 ILE A CA 1
ATOM 943 C C . ILE A 1 116 ? 5.559 -0.446 -9.224 1.00 96.62 116 ILE A C 1
ATOM 945 O O . ILE A 1 116 ? 6.076 -0.064 -8.178 1.00 96.62 116 ILE A O 1
ATOM 949 N N . SER A 1 117 ? 4.465 0.111 -9.728 1.00 96.19 117 SER A N 1
ATOM 950 C CA . SER A 1 117 ? 3.772 1.264 -9.156 1.00 96.19 117 SER A CA 1
ATOM 951 C C . SER A 1 117 ? 2.392 0.862 -8.655 1.00 96.19 117 SER A C 1
ATOM 953 O O . SER A 1 117 ? 1.542 0.453 -9.448 1.00 96.19 117 SER A O 1
ATOM 955 N N . ILE A 1 118 ? 2.179 1.028 -7.351 1.00 95.25 118 ILE A N 1
ATOM 956 C CA . ILE A 1 118 ? 0.953 0.676 -6.630 1.00 95.25 118 ILE A CA 1
ATOM 957 C C . ILE A 1 118 ? 0.223 1.974 -6.254 1.00 95.25 118 ILE A C 1
ATOM 959 O O . ILE A 1 118 ? 0.841 2.840 -5.628 1.00 95.25 118 ILE A O 1
ATOM 963 N N . PRO A 1 119 ? -1.061 2.162 -6.605 1.00 94.94 119 PRO A N 1
ATOM 964 C CA . PRO A 1 119 ? -1.820 3.351 -6.215 1.00 94.94 119 PRO A CA 1
ATOM 965 C C . PRO A 1 119 ? -1.859 3.563 -4.700 1.00 94.94 119 PRO A C 1
ATOM 967 O O . PRO A 1 119 ? -2.211 2.660 -3.943 1.00 94.94 119 PRO A O 1
ATOM 970 N N . ASN A 1 120 ? -1.591 4.791 -4.246 1.00 91.81 120 ASN A N 1
ATOM 971 C CA . ASN A 1 120 ? -1.608 5.119 -2.811 1.00 91.81 120 ASN A CA 1
ATOM 972 C C . ASN A 1 120 ? -2.976 4.855 -2.164 1.00 91.81 120 ASN A C 1
ATOM 974 O O . ASN A 1 120 ? -3.055 4.526 -0.982 1.00 91.81 120 ASN A O 1
ATOM 978 N N . ALA A 1 121 ? -4.057 4.989 -2.937 1.00 87.44 121 ALA A N 1
ATOM 979 C CA . ALA A 1 121 ? -5.405 4.671 -2.482 1.00 87.44 121 ALA A CA 1
ATOM 980 C C . ALA A 1 121 ? -5.556 3.191 -2.094 1.00 87.44 121 ALA A C 1
ATOM 982 O O . ALA A 1 121 ? -6.277 2.890 -1.152 1.00 87.44 121 ALA A O 1
ATOM 983 N N . GLU A 1 122 ? -4.862 2.283 -2.776 1.00 84.94 122 GLU A N 1
ATOM 984 C CA . GLU A 1 122 ? -4.930 0.842 -2.529 1.00 84.94 122 GLU A CA 1
ATOM 985 C C . GLU A 1 122 ? -4.052 0.453 -1.334 1.00 84.94 122 GLU A C 1
ATOM 987 O O . GLU A 1 122 ? -4.516 -0.240 -0.432 1.00 84.94 122 GLU A O 1
ATOM 992 N N . VAL A 1 123 ? -2.846 1.032 -1.240 1.00 80.75 123 VAL A N 1
ATOM 993 C CA . VAL A 1 123 ? -1.959 0.880 -0.069 1.00 80.75 123 VAL A CA 1
ATOM 994 C C . VAL A 1 123 ? -2.654 1.318 1.227 1.00 80.75 123 VAL A C 1
ATOM 996 O O . VAL A 1 123 ? -2.457 0.706 2.272 1.00 80.75 123 VAL A O 1
ATOM 999 N N . ARG A 1 124 ? -3.485 2.370 1.174 1.00 75.25 124 ARG A N 1
ATOM 1000 C CA . ARG A 1 124 ? -4.206 2.901 2.346 1.00 75.25 124 ARG A CA 1
ATOM 1001 C C . ARG A 1 124 ? -5.520 2.191 2.665 1.00 75.25 124 ARG A C 1
ATOM 1003 O O . ARG A 1 124 ? -5.985 2.319 3.792 1.00 75.25 124 ARG A O 1
ATOM 1010 N N . ARG A 1 125 ? -6.142 1.496 1.709 1.00 67.50 125 ARG A N 1
ATOM 1011 C CA . ARG A 1 125 ? -7.430 0.813 1.931 1.00 67.50 125 ARG A CA 1
ATOM 1012 C C . ARG A 1 125 ? -7.270 -0.442 2.781 1.00 67.50 125 ARG A C 1
ATOM 1014 O O . ARG A 1 125 ? -8.010 -0.603 3.744 1.00 67.50 125 ARG A O 1
ATOM 1021 N N . VAL A 1 126 ? -6.260 -1.261 2.483 1.00 64.81 126 VAL A N 1
ATOM 1022 C CA . VAL A 1 126 ? -6.037 -2.549 3.165 1.00 64.81 126 VAL A CA 1
ATOM 1023 C C . VAL A 1 126 ? -5.909 -2.409 4.697 1.00 64.81 126 VAL A C 1
ATOM 1025 O O . VAL A 1 126 ? -6.539 -3.187 5.410 1.00 64.81 126 VAL A O 1
ATOM 1028 N N . PRO A 1 127 ? -5.190 -1.412 5.252 1.00 71.25 127 PRO A N 1
ATOM 1029 C CA . PRO A 1 127 ? -5.099 -1.251 6.704 1.00 71.25 127 PRO A CA 1
ATOM 1030 C C . PRO A 1 127 ? -6.387 -0.743 7.365 1.00 71.25 127 PRO A C 1
ATOM 1032 O O . PRO A 1 127 ? -6.625 -1.057 8.526 1.00 71.25 127 PRO A O 1
ATOM 1035 N N . LEU A 1 128 ? -7.205 0.061 6.672 1.00 75.38 128 LEU A N 1
ATOM 1036 C CA . LEU A 1 128 ? -8.348 0.744 7.292 1.00 75.38 128 LEU A CA 1
ATOM 1037 C C . LEU A 1 128 ? -9.507 -0.205 7.593 1.00 75.38 128 LEU A C 1
ATOM 1039 O O . LEU A 1 128 ? -10.110 -0.093 8.655 1.00 75.38 128 LEU A O 1
ATOM 1043 N N . GLU A 1 129 ? -9.798 -1.149 6.700 1.00 79.25 129 GLU A N 1
ATOM 1044 C CA . GLU A 1 129 ? -10.863 -2.135 6.919 1.00 79.25 129 GLU A CA 1
ATOM 1045 C C . GLU A 1 129 ? -10.505 -3.096 8.057 1.00 79.25 129 GLU A C 1
ATOM 1047 O O . GLU A 1 129 ? -11.311 -3.320 8.960 1.00 79.25 129 GLU A O 1
ATOM 1052 N N . ALA A 1 130 ? -9.262 -3.587 8.076 1.00 81.88 130 ALA A N 1
ATOM 1053 C CA . ALA A 1 130 ? -8.762 -4.423 9.163 1.00 81.88 130 ALA A CA 1
ATOM 1054 C C . ALA A 1 130 ? -8.743 -3.667 10.503 1.00 81.88 130 ALA A C 1
ATOM 1056 O O . ALA A 1 130 ? -9.169 -4.207 11.524 1.00 81.88 130 ALA A O 1
ATOM 1057 N N . ALA A 1 131 ? -8.303 -2.403 10.506 1.00 85.31 131 ALA A N 1
ATOM 1058 C CA . ALA A 1 131 ? -8.317 -1.562 11.700 1.00 85.31 131 ALA A CA 1
ATOM 1059 C C . ALA A 1 131 ? -9.743 -1.279 12.193 1.00 85.31 131 ALA A C 1
ATOM 1061 O O . ALA A 1 131 ? -9.983 -1.321 13.397 1.00 85.31 131 ALA A O 1
ATOM 1062 N N . ALA A 1 132 ? -10.694 -1.032 11.288 1.00 89.25 132 ALA A N 1
ATOM 1063 C CA . ALA A 1 132 ? -12.095 -0.824 11.638 1.00 89.25 132 ALA A CA 1
ATOM 1064 C C . ALA A 1 132 ? -12.722 -2.089 12.240 1.00 89.25 132 ALA A C 1
ATOM 1066 O O . ALA A 1 132 ? -13.421 -2.000 13.248 1.00 89.25 132 ALA A O 1
ATOM 1067 N N . LEU A 1 133 ? -12.430 -3.266 11.679 1.00 91.81 133 LEU A N 1
ATOM 1068 C CA . LEU A 1 133 ? -12.908 -4.545 12.205 1.00 91.81 133 LEU A CA 1
ATOM 1069 C C . LEU A 1 133 ? -12.314 -4.850 13.588 1.00 91.81 133 LEU A C 1
ATOM 1071 O O . LEU A 1 133 ? -13.047 -5.226 14.502 1.00 91.81 133 LEU A O 1
ATOM 1075 N N . LEU A 1 134 ? -11.012 -4.614 13.778 1.00 94.06 134 LEU A N 1
ATOM 1076 C CA . LEU A 1 134 ? -10.367 -4.727 15.090 1.00 94.06 134 LEU A CA 1
ATOM 1077 C C . LEU A 1 134 ? -10.957 -3.736 16.100 1.00 94.06 134 LEU A C 1
ATOM 1079 O O . LEU A 1 134 ? -11.251 -4.121 17.230 1.00 94.06 134 LEU A O 1
ATOM 1083 N N . ALA A 1 135 ? -11.176 -2.482 15.702 1.00 95.50 135 ALA A N 1
ATOM 1084 C CA . ALA A 1 135 ? -11.796 -1.472 16.554 1.00 95.50 135 ALA A CA 1
ATOM 1085 C C . ALA A 1 135 ? -13.228 -1.855 16.950 1.00 95.50 135 ALA A C 1
ATOM 1087 O O . ALA A 1 135 ? -13.585 -1.737 18.121 1.00 95.50 135 ALA A O 1
ATOM 1088 N N . ALA A 1 136 ? -14.026 -2.374 16.013 1.00 96.44 136 ALA A N 1
ATOM 1089 C CA . ALA A 1 136 ? -15.373 -2.867 16.287 1.00 96.44 136 ALA A CA 1
ATOM 1090 C C . ALA A 1 136 ? -15.355 -4.050 17.266 1.00 96.44 136 ALA A C 1
ATOM 1092 O O . ALA A 1 136 ? -16.149 -4.089 18.203 1.00 96.44 136 ALA A O 1
ATOM 1093 N N . MET A 1 137 ? -14.412 -4.981 17.098 1.00 97.50 137 MET A N 1
ATOM 1094 C CA . MET A 1 137 ? -14.258 -6.129 17.989 1.00 97.50 137 MET A CA 1
ATOM 1095 C C . MET A 1 137 ? -13.828 -5.704 19.401 1.00 97.50 137 MET A C 1
ATOM 1097 O O . MET A 1 137 ? -14.393 -6.178 20.385 1.00 97.50 137 MET A O 1
ATOM 1101 N N . MET A 1 138 ? -12.891 -4.757 19.519 1.00 97.56 138 MET A N 1
ATOM 1102 C CA . MET A 1 138 ? -12.497 -4.178 20.809 1.00 97.56 138 MET A CA 1
ATOM 1103 C C . MET A 1 138 ? -13.657 -3.438 21.482 1.00 97.56 138 MET A C 1
ATOM 1105 O O . MET A 1 138 ? -13.881 -3.615 22.678 1.00 97.56 138 MET A O 1
ATOM 1109 N N . ALA A 1 139 ? -14.420 -2.645 20.726 1.00 97.88 139 ALA A N 1
ATOM 1110 C CA . ALA A 1 139 ? -15.590 -1.946 21.246 1.00 97.88 139 ALA A CA 1
ATOM 1111 C C . ALA A 1 139 ? -16.659 -2.931 21.742 1.00 97.88 139 ALA A C 1
ATOM 1113 O O . ALA A 1 139 ? -17.201 -2.748 22.831 1.00 97.88 139 ALA A O 1
ATOM 1114 N N . LEU A 1 140 ? -16.917 -4.005 20.990 1.00 98.06 140 LEU A N 1
ATOM 1115 C CA . LEU A 1 140 ? -17.851 -5.057 21.386 1.00 98.06 140 LEU A CA 1
ATOM 1116 C C . LEU A 1 140 ? -17.412 -5.737 22.688 1.00 98.06 140 LEU A C 1
ATOM 1118 O O . LEU A 1 140 ? -18.220 -5.871 23.604 1.00 98.06 140 LEU A O 1
ATOM 1122 N N . LEU A 1 141 ? -16.137 -6.120 22.796 1.00 97.94 141 LEU A N 1
ATOM 1123 C CA . LEU A 1 141 ? -15.587 -6.731 24.009 1.00 97.94 141 LEU A CA 1
ATOM 1124 C C . LEU A 1 141 ? -15.669 -5.789 25.214 1.00 97.94 141 LEU A C 1
ATOM 1126 O O . LEU A 1 141 ? -16.011 -6.231 26.309 1.00 97.94 141 LEU A O 1
ATOM 1130 N N . LEU A 1 142 ? -15.418 -4.493 25.018 1.00 98.06 142 LEU A N 1
ATOM 1131 C CA . LEU A 1 142 ? -15.535 -3.488 26.073 1.00 98.06 142 LEU A CA 1
ATOM 1132 C C . LEU A 1 142 ? -16.986 -3.336 26.551 1.00 98.06 142 LEU A C 1
ATOM 1134 O O . LEU A 1 142 ? -17.241 -3.336 27.755 1.00 98.06 142 LEU A O 1
ATOM 1138 N N . VAL A 1 143 ? -17.946 -3.264 25.625 1.00 98.12 143 VAL A N 1
ATOM 1139 C CA . VAL A 1 143 ? -19.378 -3.230 25.960 1.00 98.12 143 VAL A CA 1
ATOM 1140 C C . VAL A 1 143 ? -19.782 -4.490 26.723 1.00 98.12 143 VAL A C 1
ATOM 1142 O O . VAL A 1 143 ? -20.467 -4.389 27.742 1.00 98.12 143 VAL A O 1
ATOM 1145 N N . LEU A 1 144 ? -19.319 -5.664 26.284 1.00 97.94 144 LEU A N 1
ATOM 1146 C CA . LEU A 1 144 ? -19.615 -6.935 26.938 1.00 97.94 144 LEU A CA 1
ATOM 1147 C C . LEU A 1 144 ? -19.037 -6.985 28.360 1.00 97.94 144 LEU A C 1
ATOM 1149 O O . LEU A 1 144 ? -19.749 -7.334 29.297 1.00 97.94 144 LEU A O 1
ATOM 1153 N N . ALA A 1 145 ? -17.780 -6.574 28.542 1.00 97.44 145 ALA A N 1
ATOM 1154 C CA . ALA A 1 145 ? -17.123 -6.532 29.846 1.00 97.44 145 ALA A CA 1
ATOM 1155 C C . ALA A 1 145 ? -17.848 -5.592 30.820 1.00 97.44 145 ALA A C 1
ATOM 1157 O O . ALA A 1 145 ? -18.097 -5.951 31.970 1.00 97.44 145 ALA A O 1
ATOM 1158 N N . VAL A 1 146 ? -18.256 -4.410 30.350 1.00 96.94 146 VAL A N 1
ATOM 1159 C CA . VAL A 1 146 ? -19.034 -3.454 31.149 1.00 96.94 146 VAL A CA 1
ATOM 1160 C C . VAL A 1 146 ? -20.420 -4.007 31.491 1.00 96.94 146 VAL A C 1
ATOM 1162 O O . VAL A 1 146 ? -20.888 -3.829 32.618 1.00 96.94 146 VAL A O 1
ATOM 1165 N N . ALA A 1 147 ? -21.086 -4.679 30.549 1.00 96.62 147 ALA A N 1
ATOM 1166 C CA . ALA A 1 147 ? -22.391 -5.292 30.776 1.00 96.62 147 ALA A CA 1
ATOM 1167 C C . ALA A 1 147 ? -22.312 -6.420 31.815 1.00 96.62 147 ALA A C 1
ATOM 1169 O O . ALA A 1 147 ? -23.081 -6.418 32.777 1.00 96.62 147 ALA A O 1
ATOM 1170 N N . VAL A 1 148 ? -21.341 -7.327 31.671 1.00 95.38 148 VAL A N 1
ATOM 1171 C CA . VAL A 1 148 ? -21.087 -8.422 32.620 1.00 95.38 148 VAL A CA 1
ATOM 1172 C C . VAL A 1 148 ? -20.692 -7.872 33.988 1.00 95.38 148 VAL A C 1
ATOM 1174 O O . VAL A 1 148 ? -21.253 -8.299 34.993 1.00 95.38 148 VAL A O 1
ATOM 1177 N N . GLY A 1 149 ? -19.807 -6.874 34.045 1.00 93.81 149 GLY A N 1
ATOM 1178 C CA . GLY A 1 149 ? -19.414 -6.227 35.297 1.00 93.81 149 GLY A CA 1
ATOM 1179 C C . GLY A 1 149 ? -20.598 -5.579 36.019 1.00 93.81 149 GLY A C 1
ATOM 1180 O O . GLY A 1 149 ? -20.772 -5.773 37.220 1.00 93.81 149 GLY A O 1
ATOM 1181 N N . ARG A 1 150 ? -21.478 -4.875 35.292 1.00 92.38 150 ARG A N 1
ATOM 1182 C CA . ARG A 1 150 ? -22.711 -4.308 35.867 1.00 92.38 150 ARG A CA 1
ATOM 1183 C C . ARG A 1 150 ? -23.693 -5.377 36.330 1.00 92.38 150 ARG A C 1
ATOM 1185 O O . ARG A 1 150 ? -24.331 -5.199 37.367 1.00 92.38 150 ARG A O 1
ATOM 1192 N N . TRP A 1 151 ? -23.837 -6.457 35.570 1.00 89.81 151 TRP A N 1
ATOM 1193 C CA . TRP A 1 151 ? -24.6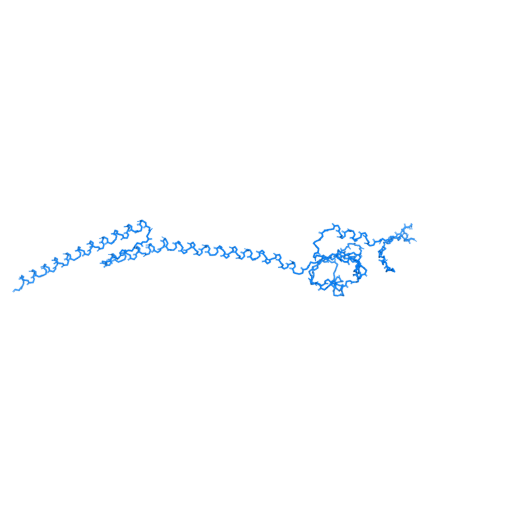89 -7.581 35.943 1.00 89.81 151 TRP A CA 1
ATOM 1194 C C . TRP A 1 151 ? -24.179 -8.256 37.223 1.00 89.81 151 TRP A C 1
ATOM 1196 O O . TRP A 1 151 ? -24.951 -8.443 38.163 1.00 89.81 151 TRP A O 1
ATOM 1206 N N . PHE A 1 152 ? -22.871 -8.509 37.308 1.00 87.00 152 PHE A N 1
ATOM 1207 C CA . PHE A 1 152 ? -22.225 -9.095 38.480 1.00 87.00 152 PHE A CA 1
ATOM 1208 C C . PHE A 1 152 ? -22.323 -8.185 39.713 1.00 87.00 152 PHE A C 1
ATOM 1210 O O . PHE A 1 152 ? -22.735 -8.638 40.778 1.00 87.00 152 PHE A O 1
ATOM 1217 N N . ALA A 1 153 ? -22.046 -6.883 39.572 1.00 85.31 153 ALA A N 1
ATOM 1218 C CA . ALA A 1 153 ? -22.165 -5.921 40.670 1.00 85.31 153 ALA A CA 1
ATOM 1219 C C . ALA A 1 153 ? -23.592 -5.866 41.246 1.00 85.31 153 ALA A C 1
ATOM 1221 O O . ALA A 1 153 ? -23.778 -5.841 42.462 1.00 85.31 153 ALA A O 1
ATOM 1222 N N . ARG A 1 154 ? -24.615 -5.901 40.382 1.00 82.31 154 ARG A N 1
ATOM 1223 C CA . ARG A 1 154 ? -26.022 -5.898 40.813 1.00 82.31 154 ARG A CA 1
ATOM 1224 C C . ARG A 1 154 ? -26.454 -7.204 41.471 1.00 82.31 154 ARG A C 1
ATOM 1226 O O . ARG A 1 154 ? -27.275 -7.157 42.380 1.00 82.31 154 ARG A O 1
ATOM 1233 N N . ARG A 1 155 ? -25.945 -8.345 41.000 1.00 80.62 155 ARG A N 1
ATOM 1234 C CA . ARG A 1 155 ? -26.425 -9.667 41.423 1.00 80.62 155 ARG A CA 1
ATOM 1235 C C . ARG A 1 155 ? -25.631 -10.278 42.579 1.00 80.62 155 ARG A C 1
ATOM 1237 O O . ARG A 1 155 ? -26.207 -11.048 43.332 1.00 80.62 155 ARG A O 1
ATOM 1244 N N . ALA A 1 156 ? -24.349 -9.950 42.724 1.00 79.31 156 ALA A N 1
ATOM 1245 C CA . ALA A 1 156 ? -23.478 -10.539 43.744 1.00 79.31 156 ALA A CA 1
ATOM 1246 C C . ALA A 1 156 ? -23.067 -9.537 44.831 1.00 79.31 156 ALA A C 1
ATOM 1248 O O . ALA A 1 156 ? -23.136 -9.857 46.011 1.00 79.31 156 ALA A O 1
ATOM 1249 N N . VAL A 1 157 ? -22.673 -8.316 44.456 1.00 81.50 157 VAL A N 1
ATOM 1250 C CA . VAL A 1 157 ? -22.104 -7.350 45.417 1.00 81.50 157 VAL A CA 1
ATOM 1251 C C . VAL A 1 157 ? -23.195 -6.604 46.185 1.00 81.50 157 VAL A C 1
ATOM 1253 O O . VAL A 1 157 ? -23.199 -6.605 47.414 1.00 81.50 157 VAL A O 1
ATOM 1256 N N . ALA A 1 158 ? -24.166 -6.018 45.477 1.00 82.31 158 ALA A N 1
ATOM 1257 C CA . ALA A 1 158 ? -25.221 -5.218 46.103 1.00 82.31 158 ALA A CA 1
ATOM 1258 C C . ALA A 1 158 ? -26.067 -5.967 47.164 1.00 82.31 158 ALA A C 1
ATOM 1260 O O . ALA A 1 158 ? -26.410 -5.347 48.175 1.00 82.31 158 ALA A O 1
ATOM 1261 N N . PRO A 1 159 ? -26.404 -7.265 46.998 1.00 84.31 159 PRO A N 1
ATOM 1262 C CA . PRO A 1 159 ? -27.114 -8.024 48.029 1.00 84.31 159 PRO A CA 1
ATOM 1263 C C . PRO A 1 159 ? -26.268 -8.277 49.283 1.00 84.31 159 PRO A C 1
ATOM 1265 O O . PRO A 1 159 ? -26.779 -8.200 50.397 1.00 84.31 159 PRO A O 1
ATOM 1268 N N . VAL A 1 160 ? -24.967 -8.528 49.117 1.00 85.38 160 VAL A N 1
ATOM 1269 C CA . VAL A 1 160 ? -24.045 -8.758 50.239 1.00 85.38 160 VAL A CA 1
ATOM 1270 C C . VAL A 1 160 ? -23.850 -7.475 51.049 1.00 85.38 160 VAL A C 1
ATOM 1272 O O . VAL A 1 160 ? -23.962 -7.505 52.271 1.00 85.38 160 VAL A O 1
ATOM 1275 N N . GLU A 1 161 ? -23.664 -6.327 50.391 1.00 86.19 161 GLU A N 1
ATOM 1276 C CA . GLU A 1 161 ? -23.622 -5.019 51.067 1.00 86.19 161 GLU A CA 1
ATOM 1277 C C . GLU A 1 161 ? -24.945 -4.668 51.767 1.00 86.19 161 GLU A C 1
ATOM 1279 O O . GLU A 1 161 ? -24.962 -3.979 52.789 1.00 86.19 161 GLU A O 1
ATOM 1284 N N . TYR A 1 162 ? -26.082 -5.109 51.220 1.00 86.06 162 TYR A N 1
ATOM 1285 C CA . TYR A 1 162 ? -27.375 -4.957 51.884 1.00 86.06 162 TYR A CA 1
ATOM 1286 C C . TYR A 1 162 ? -27.454 -5.789 53.168 1.00 86.06 162 TYR A C 1
ATOM 1288 O O . TYR A 1 162 ? -27.834 -5.243 54.203 1.00 86.06 162 TYR A O 1
ATOM 1296 N N . LEU A 1 163 ? -27.052 -7.062 53.127 1.00 87.38 163 LEU A N 1
ATOM 1297 C CA . LEU A 1 163 ? -27.014 -7.914 54.318 1.00 87.38 163 LEU A CA 1
ATOM 1298 C C . LEU A 1 163 ? -26.027 -7.389 55.370 1.00 87.38 163 LEU A C 1
ATOM 1300 O O . LEU A 1 163 ? -26.365 -7.391 56.551 1.00 87.38 163 LEU A O 1
ATOM 1304 N N . GLY A 1 164 ? -24.868 -6.864 54.953 1.00 87.75 164 GLY A N 1
ATOM 1305 C CA . GLY A 1 164 ? -23.919 -6.190 55.849 1.00 87.75 164 GLY A CA 1
ATOM 1306 C C . GLY A 1 164 ? -24.569 -5.034 56.613 1.00 87.75 164 GLY A C 1
ATOM 1307 O O . GLY A 1 164 ? -24.568 -5.024 57.838 1.00 87.75 164 GLY A O 1
ATOM 1308 N N . ARG A 1 165 ? -25.267 -4.136 55.906 1.00 87.38 165 ARG A N 1
ATOM 1309 C CA . ARG A 1 165 ? -26.016 -3.037 56.546 1.00 87.38 165 ARG A CA 1
ATOM 1310 C C . ARG A 1 165 ? -27.165 -3.514 57.436 1.00 87.38 165 ARG A C 1
ATOM 1312 O O . ARG A 1 165 ? -27.514 -2.835 58.397 1.00 87.38 165 ARG A O 1
ATOM 1319 N N . CYS A 1 166 ? -27.789 -4.648 57.117 1.00 86.56 166 CYS A N 1
ATOM 1320 C CA . CYS A 1 166 ? -28.801 -5.251 57.985 1.00 86.56 166 CYS A CA 1
ATOM 1321 C C . CYS A 1 166 ? -28.179 -5.783 59.281 1.00 86.56 166 CYS A C 1
ATOM 1323 O O . CYS A 1 166 ? -28.797 -5.657 60.333 1.00 86.56 166 CYS A O 1
ATOM 1325 N N . ALA A 1 167 ? -26.966 -6.342 59.218 1.00 88.25 167 ALA A N 1
ATOM 1326 C CA . ALA A 1 167 ? -26.237 -6.815 60.392 1.00 88.25 167 ALA A CA 1
ATOM 1327 C C . ALA A 1 167 ? -25.866 -5.661 61.327 1.00 88.25 167 ALA A C 1
ATOM 1329 O O . ALA A 1 167 ? -26.136 -5.757 62.522 1.00 88.25 167 ALA A O 1
ATOM 1330 N N . ASP A 1 168 ? -25.345 -4.561 60.776 1.00 89.62 168 ASP A N 1
ATOM 1331 C CA . ASP A 1 168 ? -24.999 -3.363 61.553 1.00 89.62 168 ASP A CA 1
ATOM 1332 C C . ASP A 1 168 ? -26.232 -2.816 62.294 1.00 89.62 168 ASP A C 1
ATOM 1334 O O . ASP A 1 168 ? -26.218 -2.633 63.508 1.00 89.62 168 ASP A O 1
ATOM 1338 N N . ARG A 1 169 ? -27.365 -2.683 61.591 1.00 86.94 169 ARG A N 1
ATOM 1339 C CA . ARG A 1 169 ? -28.637 -2.255 62.200 1.00 86.94 169 ARG A CA 1
ATOM 1340 C C . ARG A 1 169 ? -29.155 -3.196 63.276 1.00 86.94 169 ARG A C 1
ATOM 1342 O O . ARG A 1 169 ? -29.728 -2.742 64.264 1.00 86.94 169 ARG A O 1
ATOM 1349 N N . LEU A 1 170 ? -28.988 -4.505 63.081 1.00 86.94 170 LEU A N 1
ATOM 1350 C CA . LEU A 1 170 ? -29.370 -5.493 64.085 1.00 86.94 170 LEU A CA 1
ATOM 1351 C C . LEU A 1 170 ? -28.554 -5.313 65.368 1.00 86.94 170 LEU A C 1
ATOM 1353 O O . LEU A 1 170 ? -29.118 -5.418 66.456 1.00 86.94 170 LEU A O 1
ATOM 1357 N N . ALA A 1 171 ? -27.251 -5.041 65.232 1.00 85.88 171 ALA A N 1
ATOM 1358 C CA . ALA A 1 171 ? -26.342 -4.810 66.351 1.00 85.88 171 ALA A CA 1
ATOM 1359 C C . ALA A 1 171 ? -26.716 -3.546 67.141 1.00 85.88 171 ALA A C 1
ATOM 1361 O O . ALA A 1 171 ? -26.705 -3.573 68.371 1.00 85.88 171 ALA A O 1
ATOM 1362 N N . ASP A 1 172 ? -27.155 -2.492 66.451 1.00 86.81 172 ASP A N 1
ATOM 1363 C CA . ASP A 1 172 ? -27.642 -1.252 67.073 1.00 86.81 172 ASP A CA 1
ATOM 1364 C C . ASP A 1 172 ? -29.058 -1.387 67.678 1.00 86.81 172 ASP A C 1
ATOM 1366 O O . ASP A 1 172 ? -29.564 -0.481 68.348 1.00 86.81 172 ASP A O 1
ATOM 1370 N N . GLY A 1 173 ? -29.720 -2.532 67.477 1.00 81.31 173 GLY A N 1
ATOM 1371 C CA . GLY A 1 173 ? -31.090 -2.778 67.931 1.00 81.31 173 GLY A CA 1
ATOM 1372 C C . GLY A 1 173 ? -32.153 -2.020 67.127 1.00 81.31 173 GLY A C 1
ATOM 1373 O O . GLY A 1 173 ? -33.289 -1.875 67.593 1.00 81.31 173 GLY A O 1
ATOM 1374 N N . GLU A 1 174 ? -31.802 -1.537 65.932 1.00 84.69 174 GLU A N 1
ATOM 1375 C CA . GLU A 1 174 ? -32.724 -0.891 65.002 1.00 84.69 174 GLU A CA 1
ATOM 1376 C C . GLU A 1 174 ? -33.654 -1.909 64.318 1.00 84.69 174 GLU A C 1
ATOM 1378 O O . GLU A 1 174 ? -33.383 -3.108 64.220 1.00 84.69 174 GLU A O 1
ATOM 1383 N N . GLU A 1 175 ? -34.789 -1.427 63.805 1.00 80.38 175 GLU A N 1
ATOM 1384 C CA . GLU A 1 175 ? -35.652 -2.252 62.961 1.00 80.38 175 GLU A CA 1
ATOM 1385 C C . GLU A 1 175 ? -35.097 -2.357 61.545 1.00 80.38 175 GLU A C 1
ATOM 1387 O O . GLU A 1 175 ? -34.800 -1.356 60.893 1.00 80.38 175 GLU A O 1
ATOM 1392 N N . ILE A 1 176 ? -35.029 -3.587 61.042 1.00 86.38 176 ILE A N 1
ATOM 1393 C CA . ILE A 1 176 ? -34.581 -3.853 59.683 1.00 86.38 176 ILE A CA 1
ATOM 1394 C C . ILE A 1 176 ? -35.803 -3.874 58.755 1.00 86.38 176 ILE A C 1
ATOM 1396 O O . ILE A 1 176 ? -36.708 -4.688 58.953 1.00 86.38 176 ILE A O 1
ATOM 1400 N N . PRO A 1 177 ? -35.858 -3.016 57.721 1.00 78.50 177 PRO A N 1
ATOM 1401 C CA . PRO A 1 177 ? -36.866 -3.126 56.677 1.00 78.50 177 PRO A CA 1
ATOM 1402 C C . PRO A 1 177 ? -36.499 -4.244 55.690 1.00 78.50 177 PRO A C 1
ATOM 1404 O O . PRO A 1 177 ? -35.383 -4.289 55.163 1.00 78.50 177 PRO A O 1
ATOM 1407 N N . TYR A 1 178 ? -37.458 -5.126 55.400 1.00 81.19 178 TYR A N 1
ATOM 1408 C CA . TYR A 1 178 ? -37.295 -6.165 54.382 1.00 81.19 178 TYR A CA 1
ATOM 1409 C C . TYR A 1 178 ? -37.264 -5.557 52.974 1.00 81.19 178 TYR A C 1
ATOM 1411 O O . TYR A 1 178 ? -38.136 -4.759 52.616 1.00 81.19 178 TYR A O 1
ATOM 1419 N N . ARG A 1 179 ? -36.292 -5.974 52.156 1.00 81.25 179 ARG A N 1
ATOM 1420 C CA . ARG A 1 179 ? -36.229 -5.649 50.729 1.00 81.25 179 ARG A CA 1
ATOM 1421 C C . ARG A 1 179 ? -35.839 -6.893 49.921 1.00 81.25 179 ARG A C 1
ATOM 1423 O O . ARG A 1 179 ? -34.734 -7.386 50.127 1.00 81.25 179 ARG A O 1
ATOM 1430 N N . PRO A 1 180 ? -36.688 -7.368 48.991 1.00 77.31 180 PRO A N 1
ATOM 1431 C CA . PRO A 1 180 ? -36.351 -8.516 48.157 1.00 77.31 180 PRO A CA 1
ATOM 1432 C C . PRO A 1 180 ? -35.297 -8.139 47.108 1.00 77.31 180 PRO A C 1
ATOM 1434 O O . PRO A 1 180 ? -35.447 -7.141 46.395 1.00 77.31 180 PRO A O 1
ATOM 1437 N N . TYR A 1 181 ? -34.241 -8.946 47.012 1.00 80.62 181 TYR A N 1
ATOM 1438 C CA . TYR A 1 181 ? -33.181 -8.859 46.003 1.00 80.62 181 TYR A CA 1
ATOM 1439 C C . TYR A 1 181 ? -33.283 -9.966 44.939 1.00 80.62 181 TYR A C 1
ATOM 1441 O O . TYR A 1 181 ? -32.589 -9.887 43.922 1.00 80.62 181 TYR A O 1
ATOM 1449 N N . GLY A 1 182 ? -34.166 -10.958 45.120 1.00 76.56 182 GLY A N 1
ATOM 1450 C CA . GLY A 1 182 ? -34.478 -11.979 44.113 1.00 76.56 182 GLY A CA 1
ATOM 1451 C C . GLY A 1 182 ? -33.459 -13.119 44.025 1.00 76.56 182 GLY A C 1
ATOM 1452 O O . GLY A 1 182 ? -33.482 -13.880 43.057 1.00 76.56 182 GLY A O 1
ATOM 1453 N N . LEU A 1 183 ? -32.560 -13.224 45.008 1.00 80.88 183 LEU A N 1
ATOM 1454 C CA . LEU A 1 183 ? -31.779 -14.430 45.287 1.00 80.88 183 LEU A CA 1
ATOM 1455 C C . LEU A 1 183 ? -32.405 -15.104 46.504 1.00 80.88 183 LEU A C 1
ATOM 1457 O O . LEU A 1 183 ? -32.479 -14.485 47.565 1.00 80.88 183 LEU A O 1
ATOM 1461 N N . GLU A 1 184 ? -32.832 -16.354 46.352 1.00 83.75 184 GLU A N 1
ATOM 1462 C CA . GLU A 1 184 ? -33.568 -17.091 47.383 1.00 83.75 184 GLU A CA 1
ATOM 1463 C C . GLU A 1 184 ? -32.784 -17.165 48.699 1.00 83.75 184 GLU A C 1
ATOM 1465 O O . GLU A 1 184 ? -33.339 -16.931 49.774 1.00 83.75 184 GLU A O 1
ATOM 1470 N N . GLU A 1 185 ? -31.471 -17.385 48.622 1.00 84.50 185 GLU A N 1
ATOM 1471 C CA . GLU A 1 185 ? -30.594 -17.456 49.787 1.00 84.50 185 GLU A CA 1
ATOM 1472 C C . GLU A 1 185 ? -30.469 -16.098 50.490 1.00 84.50 185 GLU A C 1
ATOM 1474 O O . GLU A 1 185 ? -30.553 -16.023 51.717 1.00 84.50 185 GLU A O 1
ATOM 1479 N N . VAL A 1 186 ? -30.317 -15.012 49.724 1.00 86.56 186 VAL A N 1
ATOM 1480 C CA . VAL A 1 186 ? -30.221 -13.648 50.273 1.00 86.56 186 VAL A CA 1
ATOM 1481 C C . VAL A 1 186 ? -31.536 -13.256 50.934 1.00 86.56 186 VAL A C 1
ATOM 1483 O O . VAL A 1 186 ? -31.535 -12.765 52.062 1.00 86.56 186 VAL A O 1
ATOM 1486 N N . ASP A 1 187 ? -32.652 -13.483 50.247 1.00 87.44 187 ASP A N 1
ATOM 1487 C CA . ASP A 1 187 ? -33.974 -13.088 50.721 1.00 87.44 187 ASP A CA 1
ATOM 1488 C C . ASP A 1 187 ? -34.366 -13.888 51.970 1.00 87.44 187 ASP A C 1
ATOM 1490 O O . ASP A 1 187 ? -34.947 -13.327 52.902 1.00 87.44 187 ASP A O 1
ATOM 1494 N N . THR A 1 188 ? -33.965 -15.162 52.044 1.00 89.38 188 THR A N 1
ATOM 1495 C CA . THR A 1 188 ? -34.131 -16.001 53.238 1.00 89.38 188 THR A CA 1
ATOM 1496 C C . THR A 1 188 ? -33.355 -15.443 54.430 1.00 89.38 188 THR A C 1
ATOM 1498 O O . THR A 1 188 ? -33.911 -15.320 55.524 1.00 89.38 188 THR A O 1
ATOM 1501 N N . VAL A 1 189 ? -32.079 -15.083 54.246 1.00 89.62 189 VAL A N 1
ATOM 1502 C CA . VAL A 1 189 ? -31.262 -14.503 55.327 1.00 89.62 189 VAL A CA 1
ATOM 1503 C C . VAL A 1 189 ? -31.826 -13.151 55.760 1.00 89.62 189 VAL A C 1
ATOM 1505 O O . VAL A 1 189 ? -32.020 -12.932 56.956 1.00 89.62 189 VAL A O 1
ATOM 1508 N N . ALA A 1 190 ? -32.164 -12.276 54.810 1.00 88.62 190 ALA A N 1
ATOM 1509 C CA . ALA A 1 190 ? -32.759 -10.973 55.093 1.00 88.62 190 ALA A CA 1
ATOM 1510 C C . ALA A 1 190 ? -34.052 -11.109 55.908 1.00 88.62 190 ALA A C 1
ATOM 1512 O O . ALA A 1 190 ? -34.241 -10.404 56.899 1.00 88.62 190 ALA A O 1
ATOM 1513 N N . TRP A 1 191 ? -34.920 -12.056 55.543 1.00 89.38 191 TRP A N 1
ATOM 1514 C CA . TRP A 1 191 ? -36.157 -12.317 56.273 1.00 89.38 191 TRP A CA 1
ATOM 1515 C C . TRP A 1 191 ? -35.893 -12.778 57.716 1.00 89.38 191 TRP A C 1
ATOM 1517 O O . TRP A 1 191 ? -36.510 -12.261 58.648 1.00 89.38 191 TRP A O 1
ATOM 1527 N N . ARG A 1 192 ? -34.918 -13.673 57.931 1.00 89.19 192 ARG A N 1
ATOM 1528 C CA . ARG A 1 192 ? -34.541 -14.125 59.284 1.00 89.19 192 ARG A CA 1
ATOM 1529 C C . ARG A 1 192 ? -33.992 -12.988 60.148 1.00 89.19 192 ARG A C 1
ATOM 1531 O O . ARG A 1 192 ? -34.299 -12.929 61.335 1.00 89.19 192 ARG A O 1
ATOM 1538 N N . MET A 1 193 ? -33.223 -12.064 59.570 1.00 89.19 193 MET A N 1
ATOM 1539 C CA . MET A 1 193 ? -32.719 -10.889 60.296 1.00 89.19 193 MET A CA 1
ATOM 1540 C C . MET A 1 193 ? -33.848 -9.937 60.704 1.00 89.19 193 MET A C 1
ATOM 1542 O O . MET A 1 193 ? -33.840 -9.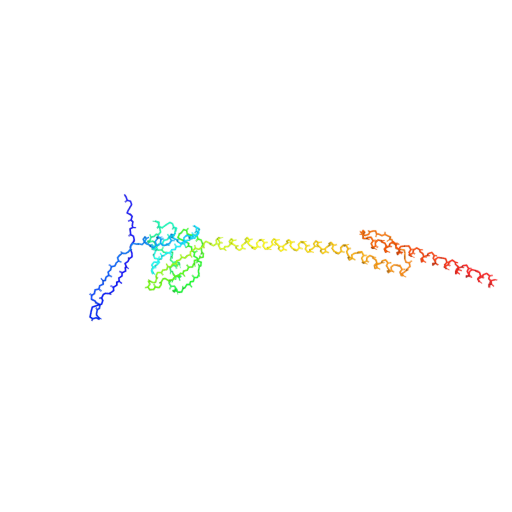424 61.821 1.00 89.19 193 MET A O 1
ATOM 1546 N N . VAL A 1 194 ? -34.852 -9.747 59.842 1.00 90.38 194 VAL A N 1
ATOM 1547 C CA . VAL A 1 194 ? -36.058 -8.961 60.159 1.00 90.38 194 VAL A CA 1
ATOM 1548 C C . VAL A 1 194 ? -36.842 -9.592 61.312 1.00 90.38 194 VAL A C 1
ATOM 1550 O O . VAL A 1 194 ? -37.363 -8.889 62.181 1.00 90.38 194 VAL A O 1
ATOM 1553 N N . GLU A 1 195 ? -36.946 -10.919 61.343 1.00 90.69 195 GLU A N 1
ATOM 1554 C CA . GLU A 1 195 ? -37.611 -11.609 62.447 1.00 90.69 195 GLU A CA 1
ATOM 1555 C C . GLU A 1 195 ? -36.819 -11.482 63.758 1.00 90.69 195 GLU A C 1
ATOM 1557 O O . GLU A 1 195 ? -37.391 -11.122 64.792 1.00 90.69 195 GLU A O 1
ATOM 1562 N N . ALA A 1 196 ? -35.495 -11.646 63.702 1.00 88.75 196 ALA A N 1
ATOM 1563 C CA . ALA A 1 196 ? -34.609 -11.443 64.845 1.00 88.75 196 ALA A CA 1
ATOM 1564 C C . ALA A 1 196 ? -34.674 -10.003 65.393 1.00 88.75 196 ALA A C 1
ATOM 1566 O O . ALA A 1 196 ? -34.786 -9.818 66.606 1.00 88.75 196 ALA A O 1
ATOM 1567 N N . SER A 1 197 ? -34.699 -8.973 64.535 1.00 90.25 197 SER A N 1
ATOM 1568 C CA . SER A 1 197 ? -34.791 -7.570 64.982 1.00 90.25 197 SER A CA 1
ATOM 1569 C C . SER A 1 197 ? -36.105 -7.285 65.714 1.00 90.25 197 SER A C 1
ATOM 1571 O O . SER A 1 197 ? -36.160 -6.500 66.665 1.00 90.25 197 SER A O 1
ATOM 1573 N N . LYS A 1 198 ? -37.201 -7.934 65.295 1.00 88.81 198 LYS A N 1
ATOM 1574 C CA . LYS A 1 198 ? -38.490 -7.851 65.995 1.00 88.81 198 LYS A CA 1
ATOM 1575 C C . LYS A 1 198 ? -38.431 -8.532 67.360 1.00 88.81 198 LYS A C 1
ATOM 1577 O O . LYS A 1 198 ? -38.947 -7.956 68.316 1.00 88.81 198 LYS A O 1
ATOM 1582 N N . GLN A 1 199 ? -37.805 -9.705 67.459 1.00 87.94 199 GLN A N 1
ATOM 1583 C CA . GLN A 1 199 ? -37.644 -10.419 68.730 1.00 87.94 199 GLN A CA 1
ATOM 1584 C C . GLN A 1 199 ? -36.780 -9.631 69.723 1.00 87.94 199 GLN A C 1
ATOM 1586 O O . GLN A 1 199 ? -37.237 -9.373 70.834 1.00 87.94 199 GLN A O 1
ATOM 1591 N N . ILE A 1 200 ? -35.603 -9.149 69.306 1.00 86.88 200 ILE A N 1
ATOM 1592 C CA . ILE A 1 200 ? -34.684 -8.377 70.162 1.00 86.88 200 ILE A CA 1
ATOM 1593 C C . ILE A 1 200 ? -35.374 -7.135 70.743 1.00 86.88 200 ILE A C 1
ATOM 1595 O O . ILE A 1 200 ? -35.297 -6.888 71.946 1.00 86.88 200 ILE A O 1
ATOM 1599 N N . ARG A 1 201 ? -36.117 -6.374 69.929 1.00 85.69 201 ARG A N 1
ATOM 1600 C CA . ARG A 1 201 ? -36.880 -5.216 70.429 1.00 85.69 201 ARG A CA 1
ATOM 1601 C C . ARG A 1 201 ? -37.986 -5.588 71.400 1.00 85.69 201 ARG A C 1
ATOM 1603 O O . ARG A 1 201 ? -38.213 -4.832 72.339 1.00 85.69 201 ARG A O 1
ATOM 1610 N N . ARG A 1 202 ? -38.714 -6.683 71.156 1.00 86.75 202 ARG A N 1
ATOM 1611 C CA . ARG A 1 202 ? -39.755 -7.140 72.090 1.00 86.75 202 ARG A CA 1
ATOM 1612 C C . ARG A 1 202 ? -39.127 -7.435 73.445 1.00 86.75 202 ARG A C 1
ATOM 1614 O O . ARG A 1 202 ? -39.556 -6.849 74.430 1.00 86.75 202 ARG A O 1
ATOM 1621 N N . SER A 1 203 ? -38.040 -8.204 73.466 1.00 86.25 203 SER A N 1
ATOM 1622 C CA . SER A 1 203 ? -37.308 -8.501 74.698 1.00 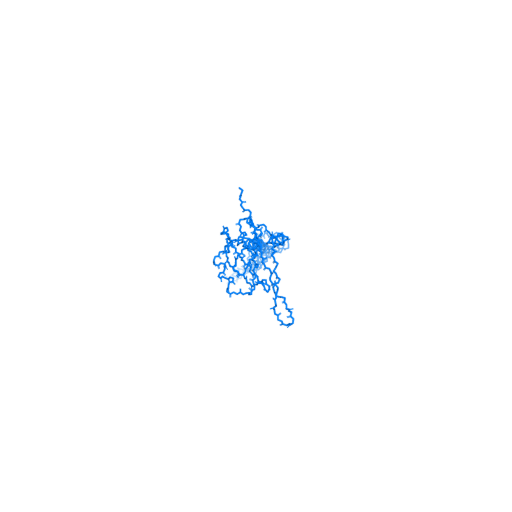86.25 203 SER A CA 1
ATOM 1623 C C . SER A 1 203 ? -36.741 -7.247 75.370 1.00 86.25 203 SER A C 1
ATOM 1625 O O . SER A 1 203 ? -36.822 -7.134 76.590 1.00 86.25 203 SER A O 1
ATOM 1627 N N . LYS A 1 204 ? -36.223 -6.275 74.602 1.00 85.75 204 LYS A N 1
ATOM 1628 C CA . LYS A 1 204 ? -35.746 -4.993 75.147 1.00 85.75 204 LYS A CA 1
ATOM 1629 C C . LYS A 1 204 ? -36.881 -4.186 75.788 1.00 85.75 204 LYS A C 1
ATOM 1631 O O . LYS A 1 204 ? -36.728 -3.753 76.923 1.00 85.75 204 LYS A O 1
ATOM 1636 N N . ARG A 1 205 ? -38.036 -4.066 75.122 1.00 86.12 205 ARG A N 1
ATOM 1637 C CA . ARG A 1 205 ? -39.231 -3.390 75.666 1.00 86.12 205 ARG A CA 1
ATOM 1638 C C . ARG A 1 205 ? -39.773 -4.085 76.912 1.00 86.12 205 ARG A C 1
ATOM 1640 O O . ARG A 1 205 ? -40.146 -3.416 77.863 1.00 86.12 205 ARG A O 1
ATOM 1647 N N . GLU A 1 206 ? -39.806 -5.415 76.922 1.00 87.50 206 GLU A N 1
ATOM 1648 C CA . GLU A 1 206 ? -40.217 -6.202 78.093 1.00 87.50 206 GLU A CA 1
ATOM 1649 C C . GLU A 1 206 ? -39.249 -6.035 79.270 1.00 87.50 206 GLU A C 1
ATOM 1651 O O . GLU A 1 206 ? -39.665 -6.048 80.428 1.00 87.50 206 GLU A O 1
ATOM 1656 N N . LEU A 1 207 ? -37.947 -5.909 79.000 1.00 85.38 207 LEU A N 1
ATOM 1657 C CA . LEU A 1 207 ? -36.952 -5.640 80.032 1.00 85.38 207 LEU A CA 1
ATOM 1658 C C . LEU A 1 207 ? -37.091 -4.211 80.572 1.00 85.38 207 LEU A C 1
ATOM 1660 O O . LEU A 1 207 ? -37.124 -4.037 81.783 1.00 85.38 207 LEU A O 1
ATOM 1664 N N . GLU A 1 208 ? -37.246 -3.213 79.697 1.00 86.75 208 GLU A N 1
ATOM 1665 C CA . GLU A 1 208 ? -37.504 -1.815 80.074 1.00 86.75 208 GLU A CA 1
ATOM 1666 C C . GLU A 1 208 ? -38.784 -1.684 80.912 1.00 86.75 208 GLU A C 1
ATOM 1668 O O . GLU A 1 208 ? -38.776 -0.998 81.933 1.00 86.75 208 GLU A O 1
ATOM 1673 N N . HIS A 1 209 ? -39.859 -2.394 80.547 1.00 84.44 209 HIS A N 1
ATOM 1674 C CA . HIS A 1 209 ? -41.092 -2.412 81.338 1.00 84.44 209 HIS A CA 1
ATOM 1675 C C . HIS A 1 209 ? -40.867 -2.989 82.738 1.00 84.44 209 HIS A C 1
ATOM 1677 O O . HIS A 1 209 ? -41.255 -2.359 83.717 1.00 84.44 209 HIS A O 1
ATOM 1683 N N . ARG A 1 210 ? -40.187 -4.141 82.841 1.00 85.62 210 ARG A N 1
ATOM 1684 C CA . ARG A 1 210 ? -39.873 -4.778 84.132 1.00 85.62 210 ARG A CA 1
ATOM 1685 C C . ARG A 1 210 ? -38.955 -3.925 85.004 1.00 85.62 210 ARG A C 1
ATOM 1687 O O . ARG A 1 210 ? -39.137 -3.880 86.215 1.00 85.62 210 ARG A O 1
ATOM 1694 N N . VAL A 1 211 ? -37.975 -3.250 84.401 1.00 84.25 211 VAL A N 1
ATOM 1695 C CA . VAL A 1 211 ? -37.079 -2.331 85.116 1.00 84.25 211 VAL A CA 1
ATOM 1696 C C . VAL A 1 211 ? -37.861 -1.127 85.640 1.00 84.25 211 VAL A C 1
ATOM 1698 O O . VAL A 1 211 ? -37.724 -0.800 86.814 1.00 84.25 211 VAL A O 1
ATOM 1701 N N . ASN A 1 212 ? -38.725 -0.514 84.827 1.00 82.19 212 ASN A N 1
ATOM 1702 C CA . ASN A 1 212 ? -39.567 0.595 85.282 1.00 82.19 212 ASN A CA 1
ATOM 1703 C C . ASN A 1 212 ? -40.535 0.176 86.396 1.00 82.19 212 ASN A C 1
ATOM 1705 O O . ASN A 1 212 ? -40.684 0.907 87.369 1.00 82.19 212 ASN A O 1
ATOM 1709 N N . GLU A 1 213 ? -41.163 -0.997 86.293 1.00 84.12 213 GLU A N 1
ATOM 1710 C CA . GLU A 1 213 ? -42.025 -1.529 87.357 1.00 84.12 213 GLU A CA 1
ATOM 1711 C C . GLU A 1 213 ? -41.251 -1.750 88.664 1.00 84.12 213 GLU A C 1
ATOM 1713 O O . GLU A 1 213 ? -41.737 -1.388 89.734 1.00 84.12 213 GLU A O 1
ATOM 1718 N N . ALA A 1 214 ? -40.028 -2.285 88.586 1.00 79.44 214 ALA A N 1
ATOM 1719 C CA . ALA A 1 214 ? -39.175 -2.478 89.754 1.00 79.44 214 ALA A CA 1
ATOM 1720 C C . ALA A 1 214 ? -38.748 -1.147 90.395 1.00 79.44 214 ALA A C 1
ATOM 1722 O O . ALA A 1 214 ? -38.794 -1.032 91.618 1.00 79.44 214 ALA A O 1
ATOM 1723 N N . ILE A 1 215 ? -38.386 -0.140 89.587 1.00 80.00 215 ILE A N 1
ATOM 1724 C CA . ILE A 1 215 ? -38.016 1.202 90.067 1.00 80.00 215 ILE A CA 1
ATOM 1725 C C . ILE A 1 215 ? -39.199 1.858 90.793 1.00 80.00 215 ILE A C 1
ATOM 1727 O O . ILE A 1 215 ? -39.039 2.326 91.921 1.00 80.00 215 ILE A O 1
ATOM 1731 N N . LEU A 1 216 ? -40.396 1.819 90.200 1.00 79.94 216 LEU A N 1
ATOM 1732 C CA . LEU A 1 216 ? -41.614 2.363 90.809 1.00 79.94 216 LEU A CA 1
ATOM 1733 C C . LEU A 1 216 ? -41.971 1.650 92.123 1.00 79.94 216 LEU A C 1
ATOM 1735 O O . LEU A 1 216 ? -42.366 2.300 93.091 1.00 79.94 216 LEU A O 1
ATOM 1739 N N . ALA A 1 217 ? -41.789 0.328 92.192 1.00 74.94 217 ALA A N 1
ATOM 1740 C CA . ALA A 1 217 ? -42.004 -0.436 93.420 1.00 74.94 217 ALA A CA 1
ATOM 1741 C C . ALA A 1 217 ? -40.996 -0.070 94.526 1.00 74.94 217 ALA A C 1
ATOM 1743 O O . ALA A 1 217 ? -41.365 -0.022 95.699 1.00 74.94 217 ALA A O 1
ATOM 1744 N N . THR A 1 218 ? -39.738 0.223 94.174 1.00 72.75 218 THR A N 1
ATOM 1745 C CA . THR A 1 218 ? -38.738 0.696 95.146 1.00 72.75 218 THR A CA 1
ATOM 1746 C C . THR A 1 218 ? -38.980 2.128 95.620 1.00 72.75 218 THR A C 1
ATOM 1748 O O . THR A 1 218 ? -38.782 2.395 96.803 1.00 72.75 218 THR A O 1
ATOM 1751 N N . GLU A 1 219 ? -39.459 3.032 94.761 1.00 72.31 219 GLU A N 1
ATOM 1752 C CA . GLU A 1 219 ? -39.810 4.403 95.166 1.00 72.31 219 GLU A CA 1
ATOM 1753 C C . GLU A 1 219 ? -41.009 4.428 96.127 1.00 72.31 219 GLU A C 1
ATOM 1755 O O . GLU A 1 219 ? -40.999 5.180 97.098 1.00 72.31 219 GLU A O 1
ATOM 1760 N N . GLN A 1 220 ? -42.002 3.550 95.936 1.00 66.38 220 GLN A N 1
ATOM 1761 C CA . GLN A 1 220 ? -43.135 3.411 96.865 1.00 66.38 220 GLN A CA 1
ATOM 1762 C C . GLN A 1 220 ? -42.774 2.756 98.205 1.00 66.38 220 GLN A C 1
ATOM 1764 O O . GLN A 1 220 ? -43.525 2.890 99.165 1.00 66.38 220 GLN A O 1
ATOM 1769 N N . ALA A 1 221 ? -41.650 2.041 98.281 1.00 60.62 221 ALA A N 1
ATOM 1770 C CA . ALA A 1 221 ? -41.167 1.433 99.519 1.00 60.62 221 ALA A CA 1
ATOM 1771 C C . ALA A 1 221 ? -40.258 2.368 100.342 1.00 60.62 221 ALA A C 1
ATOM 1773 O O . ALA A 1 221 ? -39.944 2.048 101.489 1.00 60.62 221 ALA A O 1
ATOM 1774 N N . GLN A 1 222 ? -39.808 3.489 99.763 1.00 55.03 222 GLN A N 1
ATOM 1775 C CA . GLN A 1 222 ? -38.918 4.465 100.410 1.00 55.03 222 GLN A CA 1
ATOM 1776 C C . GLN A 1 222 ? -39.574 5.824 100.717 1.00 55.03 222 GLN A C 1
ATOM 1778 O O . GLN A 1 222 ? -38.942 6.635 101.397 1.00 55.03 222 GLN A O 1
ATOM 1783 N N . GLY A 1 223 ? -40.802 6.076 100.249 1.00 49.72 223 GLY A N 1
ATOM 1784 C CA . GLY A 1 223 ? -41.635 7.224 100.642 1.00 49.72 223 GLY A CA 1
ATOM 1785 C C . GLY A 1 223 ? -42.632 6.866 101.734 1.00 49.72 223 GLY A C 1
ATOM 1786 O O . GLY A 1 223 ? -42.868 7.732 102.605 1.00 49.72 223 GLY A O 1
#

Foldseek 3Di:
DPPQDWDWDKDWDFDADPNDRPDIDIDTGTLVVVQVVLCVVPPDPQKKKFKFALQQQTSYINPPCSVRHRHHDDPVVSVVLVVDQDWDWDWDAGPVRATWIWIWHADPPGRIIIIMTHGPVVVVPVVPVVVVVVVVVVVVVVVVVVVVVVVCCLQPVVLVVLVVVLVVCLVVLHQQDQDDSPDPVSNVSSVVSNVSSVVSVVVVVVVVVVVVVVVVVVVVVVD

Secondary structure (DSSP, 8-state):
-------EEEEEEEEEETTEEEEEEEEEEETHHHHHHHHHT---TT-EEEEE-TT-BEEEESSSHHHHTTPBPPHHHHHHHHT-SS-EEEEEE-TT--EEEEEEEEPTTT--EEEEEEEHHHHHHHHHHHHHHHHHHHHHHHHHHHHHHHHHIIIIIHHHHHHHHHHHHHHTTPPPPP---S-HHHHHHHHHHHHHHHHHHHHHHHHHHHHHHHHHHHHHHH-